Protein AF-A0A067NS67-F1 (afdb_monomer_lite)

Secondary structure (DSSP, 8-state):
------PPP-----HHHHHHHHHHHHGGGS-TTSSHHHHHHHHHHHHHHHHTT--HHHHHHHTTTGGG--HHHHHHHHHHTHHHHHHHHHHHHS---------------------------------------------------------PPPHHHHHHHHHHHHT-TTTTTS-TTGGGHHHHHHH-TT--HHHHHHHHHHSHHHHHHHHHHHHHHH---S-S--S-SSPPPP-PPP-----------------------------

Organism: Pleurotus ostreatus (strain PC15) (NCBI:txid1137138)

pLDDT: mean 73.75, std 20.48, range [39.06, 98.06]

Structure (mmCIF, N/CA/C/O backbone):
data_AF-A0A067NS67-F1
#
_entry.id   AF-A0A067NS67-F1
#
loop_
_atom_site.group_PDB
_atom_site.id
_atom_site.type_symbol
_atom_site.label_atom_id
_atom_site.label_alt_id
_atom_site.label_comp_id
_atom_site.label_asym_id
_atom_site.label_entity_id
_atom_site.label_seq_id
_atom_site.pdbx_PDB_ins_code
_atom_site.Cartn_x
_atom_site.Cartn_y
_atom_site.Cartn_z
_atom_site.occupancy
_atom_site.B_iso_or_equiv
_atom_site.auth_seq_id
_atom_site.auth_comp_id
_atom_site.auth_asym_id
_atom_site.auth_atom_id
_atom_site.pdbx_PDB_model_num
ATOM 1 N N . MET A 1 1 ? -39.349 -24.307 -41.523 1.00 47.44 1 MET A N 1
ATOM 2 C CA . MET A 1 1 ? -38.731 -24.087 -40.200 1.00 47.44 1 MET A CA 1
ATOM 3 C C . MET A 1 1 ? -37.756 -22.936 -40.365 1.00 47.44 1 MET A C 1
ATOM 5 O O . MET A 1 1 ? -36.728 -23.130 -40.995 1.00 47.44 1 MET A O 1
ATOM 9 N N . SER A 1 2 ? -38.133 -21.737 -39.922 1.00 45.03 2 SER A N 1
ATOM 10 C CA . SER A 1 2 ? -37.311 -20.527 -40.043 1.00 45.03 2 SER A CA 1
ATOM 11 C C . SER A 1 2 ? -36.877 -20.115 -38.644 1.00 45.03 2 SER A C 1
ATOM 13 O O . SER A 1 2 ? -37.726 -19.852 -37.795 1.00 45.03 2 SER A O 1
ATOM 15 N N . PHE A 1 3 ? -35.570 -20.111 -38.393 1.00 54.28 3 PHE A N 1
ATOM 16 C CA . PHE A 1 3 ? -34.997 -19.651 -37.134 1.00 54.28 3 PHE A CA 1
ATOM 17 C C . PHE A 1 3 ? -34.718 -18.152 -37.247 1.00 54.28 3 PHE A C 1
ATOM 19 O O . PHE A 1 3 ? -33.855 -17.730 -38.014 1.00 54.28 3 PHE A O 1
ATOM 26 N N . ASN A 1 4 ? -35.477 -17.350 -36.501 1.00 50.84 4 ASN A N 1
ATOM 27 C CA . ASN A 1 4 ? -35.221 -15.922 -36.357 1.00 50.84 4 ASN A CA 1
ATOM 28 C C . ASN A 1 4 ? -33.979 -15.734 -35.480 1.00 50.84 4 ASN A C 1
ATOM 30 O O . ASN A 1 4 ? -33.992 -16.052 -34.292 1.00 50.84 4 ASN A O 1
ATOM 34 N N . SER A 1 5 ? -32.908 -15.230 -36.090 1.00 54.28 5 SER A N 1
ATOM 35 C CA . SER A 1 5 ? -31.660 -14.888 -35.416 1.00 54.28 5 SER A CA 1
ATOM 36 C C . SER A 1 5 ? -31.860 -13.601 -34.612 1.00 54.28 5 SER A C 1
ATOM 38 O O . SER A 1 5 ? -31.992 -12.518 -35.179 1.00 54.28 5 SER A O 1
ATOM 40 N N . CYS A 1 6 ? -31.921 -13.724 -33.286 1.00 53.81 6 CYS A N 1
ATOM 41 C CA . CYS A 1 6 ? -31.930 -12.593 -32.363 1.00 53.81 6 CYS A CA 1
ATOM 42 C C . CYS A 1 6 ? -30.513 -12.002 -32.312 1.00 53.81 6 CYS A C 1
ATOM 44 O O . CYS A 1 6 ? -29.616 -12.579 -31.699 1.00 53.81 6 CYS A O 1
ATOM 46 N N . GLY A 1 7 ? -30.290 -10.899 -33.028 1.00 57.09 7 GLY A N 1
ATOM 47 C CA . GLY A 1 7 ? -29.031 -10.160 -32.987 1.00 57.09 7 GLY A CA 1
ATOM 48 C C . GLY A 1 7 ? -28.900 -9.412 -31.664 1.00 57.09 7 GLY A C 1
ATOM 49 O O . GLY A 1 7 ? -29.708 -8.537 -31.362 1.00 57.09 7 GLY A O 1
ATOM 50 N N . THR A 1 8 ? -27.888 -9.753 -30.869 1.00 60.00 8 THR A N 1
ATOM 51 C CA . THR A 1 8 ? -27.544 -9.011 -29.654 1.00 60.00 8 THR A CA 1
ATOM 52 C C . THR A 1 8 ? -26.971 -7.639 -30.026 1.00 60.00 8 THR A C 1
ATOM 54 O O . THR A 1 8 ? -26.022 -7.587 -30.814 1.00 60.00 8 THR A O 1
ATOM 57 N N . PRO A 1 9 ? -27.500 -6.529 -29.481 1.00 60.91 9 PRO A N 1
ATOM 58 C CA . PRO A 1 9 ? -26.951 -5.202 -29.723 1.00 60.91 9 PRO A CA 1
ATOM 59 C C . PRO A 1 9 ? -25.563 -5.081 -29.086 1.00 60.91 9 PRO A C 1
ATOM 61 O O . PRO A 1 9 ? -25.377 -5.355 -27.900 1.00 60.91 9 PRO A O 1
ATOM 64 N N . VAL A 1 10 ? -24.583 -4.670 -29.892 1.00 67.25 10 VAL A N 1
ATOM 65 C CA . VAL A 1 10 ? -23.231 -4.329 -29.440 1.00 67.25 10 VAL A CA 1
ATOM 66 C C . VAL A 1 10 ? -23.330 -3.050 -28.612 1.00 67.25 10 VAL A C 1
ATOM 68 O O . VAL A 1 10 ? -23.462 -1.953 -29.151 1.00 67.25 10 VAL A O 1
ATOM 71 N N . MET A 1 11 ? -23.314 -3.198 -27.289 1.00 72.81 11 MET A N 1
ATOM 72 C CA . MET A 1 11 ? -23.233 -2.079 -26.356 1.00 72.81 11 MET A CA 1
ATOM 73 C C . MET A 1 11 ? -21.820 -1.494 -26.445 1.00 72.81 11 MET A C 1
ATOM 75 O O . MET A 1 11 ? -20.850 -2.110 -26.008 1.00 72.81 11 MET A O 1
ATOM 79 N N . HIS A 1 12 ? -21.700 -0.326 -27.069 1.00 59.44 12 HIS A N 1
ATOM 80 C CA . HIS A 1 12 ? -20.454 0.425 -27.145 1.00 59.44 12 HIS A CA 1
ATOM 81 C C . HIS A 1 12 ? -20.169 1.039 -25.769 1.00 59.44 12 HIS A C 1
ATOM 83 O O . HIS A 1 12 ? -20.813 2.009 -25.375 1.00 59.44 12 HIS A O 1
ATOM 89 N N . ILE A 1 13 ? -19.248 0.434 -25.019 1.00 62.31 13 ILE A N 1
ATOM 90 C CA . ILE A 1 13 ? -18.799 0.959 -23.727 1.00 62.31 13 ILE A CA 1
ATOM 91 C C . ILE A 1 13 ? -17.829 2.119 -24.008 1.00 62.31 13 ILE A C 1
ATOM 93 O O . ILE A 1 13 ? -16.831 1.907 -24.703 1.00 62.31 13 ILE A O 1
ATOM 97 N N . PRO A 1 14 ? -18.100 3.342 -23.520 1.00 57.00 14 PRO A N 1
ATOM 98 C CA . PRO A 1 14 ? -17.227 4.485 -23.746 1.00 57.00 14 PRO A CA 1
ATOM 99 C C . PRO A 1 14 ? -15.874 4.283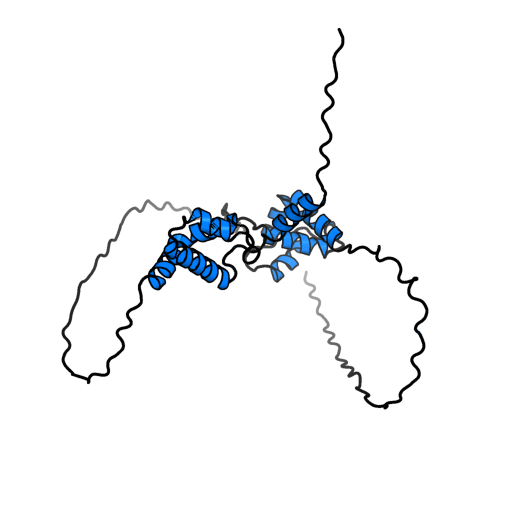 -23.048 1.00 57.00 14 PRO A C 1
ATOM 101 O O . PRO A 1 14 ? -15.793 4.024 -21.850 1.00 57.00 14 PRO A O 1
ATOM 104 N N . SER A 1 15 ? -14.793 4.445 -23.814 1.00 55.03 15 SER A N 1
ATOM 105 C CA . SER A 1 15 ? -13.405 4.161 -23.411 1.00 55.03 15 SER A CA 1
ATOM 106 C C . SER A 1 15 ? -12.910 4.921 -22.167 1.00 55.03 15 SER A C 1
ATOM 108 O O . SER A 1 15 ? -11.909 4.521 -21.576 1.00 55.03 15 SER A O 1
ATOM 110 N N . ALA A 1 16 ? -13.585 5.999 -21.760 1.00 51.75 16 ALA A N 1
ATOM 111 C CA . ALA A 1 16 ? -13.199 6.808 -20.604 1.00 51.75 16 ALA A CA 1
ATOM 112 C C . ALA A 1 16 ? -13.512 6.130 -19.252 1.00 51.75 16 ALA A C 1
ATOM 114 O O . ALA A 1 16 ? -12.774 6.326 -18.290 1.00 51.75 16 ALA A O 1
ATOM 115 N N . GLU A 1 17 ? -14.547 5.283 -19.167 1.00 53.22 17 GLU A N 1
ATOM 116 C CA . GLU A 1 17 ? -14.864 4.556 -17.921 1.00 53.22 17 GLU A CA 1
ATOM 117 C C . GLU A 1 17 ? -13.882 3.407 -17.651 1.00 53.22 17 GLU A C 1
ATOM 119 O O . GLU A 1 17 ? -13.582 3.095 -16.499 1.00 53.22 17 GLU A O 1
ATOM 124 N N . ILE A 1 18 ? -13.315 2.818 -18.708 1.00 57.00 18 ILE A N 1
ATOM 125 C CA . ILE A 1 18 ? -12.316 1.747 -18.587 1.00 57.00 18 ILE A CA 1
ATOM 126 C C . ILE A 1 18 ? -10.987 2.303 -18.043 1.00 57.00 18 ILE A C 1
ATOM 128 O O . ILE A 1 18 ? -10.311 1.628 -17.267 1.00 57.00 18 ILE A O 1
ATOM 132 N N . GLN A 1 19 ? -10.634 3.551 -18.379 1.00 54.75 19 GLN A N 1
ATOM 133 C CA . GLN A 1 19 ? -9.412 4.193 -17.881 1.00 54.75 19 GLN A CA 1
ATOM 134 C C . GLN A 1 19 ? -9.498 4.556 -16.393 1.00 54.75 19 GLN A C 1
ATOM 136 O O . GLN A 1 19 ? -8.569 4.246 -15.650 1.00 54.75 19 GLN A O 1
ATOM 141 N N . ALA A 1 20 ? -10.629 5.094 -15.921 1.00 56.78 20 ALA A N 1
ATOM 142 C CA . ALA A 1 20 ? -10.815 5.389 -14.496 1.00 56.78 20 ALA A CA 1
ATOM 143 C C . ALA A 1 20 ? -10.762 4.121 -13.618 1.00 56.78 20 ALA A C 1
ATOM 145 O O . ALA A 1 20 ? -10.247 4.149 -12.499 1.00 56.78 20 ALA A O 1
ATOM 146 N N . PHE A 1 21 ? -11.247 2.987 -14.136 1.00 52.56 21 PHE A N 1
ATOM 147 C CA . PHE A 1 21 ? -11.204 1.703 -13.434 1.00 52.56 21 PHE A CA 1
ATOM 148 C C . PHE A 1 21 ? -9.786 1.102 -13.371 1.00 52.56 21 PHE A C 1
ATOM 150 O O . PHE A 1 21 ? -9.398 0.510 -12.358 1.00 52.56 21 PHE A O 1
ATOM 157 N N . LEU A 1 22 ? -8.985 1.279 -14.428 1.00 52.97 22 LEU A N 1
ATOM 158 C CA . LEU A 1 22 ? -7.595 0.814 -14.468 1.00 52.97 22 LEU A CA 1
ATOM 159 C C . LEU A 1 22 ? -6.665 1.697 -13.622 1.00 52.97 22 LEU A C 1
ATOM 161 O O . LEU A 1 22 ? -5.878 1.161 -12.846 1.00 52.97 22 LEU A O 1
ATOM 165 N N . GLU A 1 23 ? -6.793 3.023 -13.665 1.00 52.09 23 GLU A N 1
ATOM 166 C CA . GLU A 1 23 ? -5.968 3.922 -12.839 1.00 52.09 23 GLU A CA 1
ATOM 167 C C . GLU A 1 23 ? -6.246 3.760 -11.335 1.00 52.09 23 GLU A C 1
ATOM 169 O O . GLU A 1 23 ? -5.314 3.744 -10.525 1.00 52.09 23 GLU A O 1
ATOM 174 N N . ALA A 1 24 ? -7.506 3.518 -10.954 1.00 53.12 24 ALA A N 1
ATOM 175 C CA . ALA A 1 24 ? -7.871 3.183 -9.577 1.00 53.12 24 ALA A CA 1
ATOM 176 C C . ALA A 1 24 ? -7.259 1.851 -9.095 1.00 53.12 24 ALA A C 1
ATOM 178 O O . ALA A 1 24 ? -7.073 1.653 -7.893 1.00 53.12 24 ALA A O 1
ATOM 179 N N . SER A 1 25 ? -6.909 0.949 -10.018 1.00 52.84 25 SER A N 1
ATOM 180 C CA . SER A 1 25 ? -6.327 -0.356 -9.692 1.00 52.84 25 SER A CA 1
ATOM 181 C C . SER A 1 25 ? -4.810 -0.295 -9.468 1.00 52.84 25 SER A C 1
ATOM 183 O O . SER A 1 25 ? -4.283 -1.072 -8.671 1.00 52.84 25 SER A O 1
ATOM 185 N N . PHE A 1 26 ? -4.101 0.646 -10.104 1.00 53.41 26 PHE A N 1
ATOM 186 C CA . PHE A 1 26 ? -2.641 0.764 -9.978 1.00 53.41 26 PHE A CA 1
ATOM 187 C C . PHE A 1 26 ? -2.181 1.728 -8.875 1.00 53.41 26 PHE A C 1
ATOM 189 O O . PHE A 1 26 ? -1.106 1.522 -8.310 1.00 53.41 26 PHE A O 1
ATOM 196 N N . ASN A 1 27 ? -3.004 2.705 -8.477 1.00 51.31 27 ASN A N 1
ATOM 197 C CA . ASN A 1 27 ? -2.679 3.598 -7.353 1.00 51.31 27 ASN A CA 1
ATOM 198 C C . ASN A 1 27 ? -3.006 3.021 -5.960 1.00 51.31 27 ASN A C 1
ATOM 200 O O . ASN A 1 27 ? -2.682 3.629 -4.944 1.00 51.31 27 ASN A O 1
ATOM 204 N N . ALA A 1 28 ? -3.542 1.798 -5.881 1.00 55.91 28 ALA A N 1
ATOM 205 C CA . ALA A 1 28 ? -3.777 1.079 -4.624 1.00 55.91 28 ALA A CA 1
ATOM 206 C C . ALA A 1 28 ? -2.488 0.546 -3.945 1.00 55.91 28 ALA A C 1
ATOM 208 O O . ALA A 1 28 ? -2.560 -0.241 -3.000 1.00 55.91 28 ALA A O 1
ATOM 209 N N . ALA A 1 29 ? -1.299 0.927 -4.425 1.00 64.75 29 ALA A N 1
ATOM 210 C CA . ALA A 1 29 ? -0.037 0.289 -4.050 1.00 64.75 29 ALA A CA 1
ATOM 211 C C . ALA A 1 29 ? 0.447 0.607 -2.624 1.00 64.75 29 ALA A C 1
ATOM 213 O O . ALA A 1 29 ? 1.222 -0.170 -2.059 1.00 64.75 29 ALA A O 1
ATOM 214 N N . VAL A 1 30 ? 0.003 1.717 -2.029 1.00 80.94 30 VAL A N 1
ATOM 215 C CA . VAL A 1 30 ? 0.370 2.069 -0.654 1.00 80.94 30 VAL A CA 1
ATOM 216 C C . VAL A 1 30 ? -0.749 1.604 0.281 1.00 80.94 30 VAL A C 1
ATOM 218 O O . VAL A 1 30 ? -1.877 2.081 0.151 1.00 80.94 30 VAL A O 1
ATOM 221 N N . PRO A 1 31 ? -0.494 0.651 1.195 1.00 88.19 31 PRO A N 1
ATOM 222 C CA . PRO A 1 31 ? -1.495 0.262 2.175 1.00 88.19 31 PRO A CA 1
ATOM 223 C C . PRO A 1 31 ? -1.779 1.440 3.113 1.00 88.19 31 PRO A C 1
ATOM 225 O O . PRO A 1 31 ? -0.863 2.165 3.508 1.00 88.19 31 PRO A O 1
ATOM 228 N N . VAL A 1 32 ? -3.050 1.607 3.477 1.00 93.38 32 VAL A N 1
ATOM 229 C CA . VAL A 1 32 ? -3.478 2.591 4.481 1.00 93.38 32 VAL A CA 1
ATOM 230 C C . VAL A 1 32 ? -2.659 2.388 5.761 1.00 93.38 32 VAL A C 1
ATOM 232 O O . VAL A 1 32 ? -2.456 1.252 6.198 1.00 93.38 32 VAL A O 1
ATOM 235 N N . GLY A 1 33 ? -2.168 3.484 6.346 1.00 90.19 33 GLY A N 1
ATOM 236 C CA . GLY A 1 33 ? -1.357 3.466 7.568 1.00 90.19 33 GLY A CA 1
ATOM 237 C C . GLY A 1 33 ? 0.149 3.551 7.336 1.00 90.19 33 GLY A C 1
ATOM 238 O O . GLY A 1 33 ? 0.914 3.569 8.301 1.00 90.19 33 GLY A O 1
ATOM 239 N N . CYS A 1 34 ? 0.597 3.629 6.080 1.00 88.69 34 CYS A N 1
ATOM 240 C CA . CYS A 1 34 ? 1.978 3.997 5.768 1.00 88.69 34 CYS A CA 1
ATOM 241 C C . CYS A 1 34 ? 2.272 5.469 6.068 1.00 88.69 34 CYS A C 1
ATOM 243 O O . CYS A 1 34 ? 3.431 5.813 6.304 1.00 88.69 34 CYS A O 1
ATOM 245 N N . THR A 1 35 ? 1.250 6.329 6.079 1.00 89.19 35 THR A N 1
ATOM 246 C CA . THR A 1 35 ? 1.401 7.716 6.510 1.00 89.19 35 THR A CA 1
ATOM 247 C C . THR A 1 35 ? 0.779 7.904 7.897 1.00 89.19 35 THR A C 1
ATOM 249 O O . THR A 1 35 ? -0.284 7.349 8.181 1.00 89.19 35 THR A O 1
ATOM 252 N N . PRO A 1 36 ? 1.398 8.697 8.792 1.00 87.81 36 PRO A N 1
ATOM 253 C CA . PRO A 1 36 ? 0.791 9.004 10.088 1.00 87.81 36 PRO A CA 1
ATOM 254 C C . PRO A 1 36 ? -0.545 9.754 9.938 1.00 87.81 36 PRO A C 1
ATOM 256 O O . PRO A 1 36 ? -1.411 9.633 10.801 1.00 87.81 36 PRO A O 1
ATOM 259 N N . ALA A 1 37 ? -0.734 10.461 8.818 1.00 94.56 37 ALA A N 1
ATOM 260 C CA . ALA A 1 37 ? -1.954 11.194 8.501 1.00 94.56 37 ALA A CA 1
ATOM 261 C C . ALA A 1 37 ? -3.174 10.280 8.291 1.00 94.56 37 ALA A C 1
ATOM 263 O O . ALA A 1 37 ? -4.283 10.677 8.643 1.00 94.56 37 ALA A O 1
ATOM 264 N N . ASP A 1 38 ? -2.991 9.056 7.779 1.00 96.44 38 ASP A N 1
ATOM 265 C CA . ASP A 1 38 ? -4.104 8.128 7.519 1.00 96.44 38 ASP A CA 1
ATOM 266 C C . ASP A 1 38 ? -4.890 7.816 8.794 1.00 96.44 38 ASP A C 1
ATOM 268 O O . ASP A 1 38 ? -6.124 7.818 8.808 1.00 96.44 38 ASP A O 1
ATOM 272 N N . LYS A 1 39 ? -4.166 7.607 9.899 1.00 96.69 39 LYS A N 1
ATOM 273 C CA . LYS A 1 39 ? -4.774 7.334 11.200 1.00 96.69 39 LYS A CA 1
ATOM 274 C C . LYS A 1 39 ? -5.587 8.527 11.694 1.00 96.69 39 LYS A C 1
ATOM 276 O O . LYS A 1 39 ? -6.707 8.349 12.170 1.00 96.69 39 LYS A O 1
ATOM 281 N N . ASP A 1 40 ? -5.048 9.735 11.559 1.00 97.19 40 ASP A N 1
ATOM 282 C CA . ASP A 1 40 ? -5.725 10.956 11.997 1.00 97.19 40 ASP A CA 1
ATOM 283 C C . ASP A 1 40 ? -6.983 11.239 11.171 1.00 97.19 40 ASP A C 1
ATOM 285 O O . ASP A 1 40 ? -8.011 11.614 11.736 1.00 97.19 40 ASP A O 1
ATOM 289 N N . ILE A 1 41 ? -6.938 11.007 9.855 1.00 97.56 41 ILE A N 1
ATOM 290 C CA . ILE A 1 41 ? -8.097 11.114 8.956 1.00 97.56 41 ILE A CA 1
ATOM 291 C C . ILE A 1 41 ? -9.209 10.167 9.413 1.00 97.56 41 ILE A C 1
ATOM 293 O O . ILE A 1 41 ? -10.355 10.593 9.568 1.00 97.56 41 ILE A O 1
ATOM 297 N N . LEU A 1 42 ? -8.868 8.907 9.684 1.00 97.44 42 LEU A N 1
ATOM 298 C CA . LEU A 1 42 ? -9.832 7.892 10.098 1.00 97.44 42 LEU A CA 1
ATOM 299 C C . LEU A 1 42 ? -10.450 8.206 11.472 1.00 97.44 42 LEU A C 1
ATOM 301 O O . LEU A 1 42 ? -11.670 8.154 11.628 1.00 97.44 42 LEU A O 1
ATOM 305 N N . VAL A 1 43 ? -9.630 8.606 12.452 1.00 97.75 43 VAL A N 1
ATOM 306 C CA . VAL A 1 43 ? -10.098 9.027 13.787 1.00 97.75 43 VAL A CA 1
ATOM 307 C C . VAL A 1 43 ? -10.999 10.260 13.692 1.00 97.75 43 VAL A C 1
ATOM 309 O O . VAL A 1 43 ? -12.045 10.301 14.339 1.00 97.75 43 VAL A O 1
ATOM 312 N N . ASN A 1 44 ? -10.627 11.255 12.879 1.00 97.75 44 ASN A N 1
ATOM 313 C CA . ASN A 1 44 ? -11.432 12.458 12.660 1.00 97.75 44 ASN A CA 1
ATOM 314 C C . ASN A 1 44 ? -12.785 12.123 12.024 1.00 97.75 44 ASN A C 1
ATOM 316 O O . ASN A 1 44 ? -13.814 12.588 12.511 1.00 97.75 44 ASN A O 1
ATOM 320 N N . ALA A 1 45 ? -12.794 11.297 10.975 1.00 97.81 45 ALA A N 1
ATOM 321 C CA . ALA A 1 45 ? -14.011 10.908 10.272 1.00 97.81 45 ALA A CA 1
ATOM 322 C C . ALA A 1 45 ? -14.985 10.162 11.195 1.00 97.81 45 ALA A C 1
ATOM 324 O O . ALA A 1 45 ? -16.161 10.521 11.269 1.00 97.81 45 ALA A O 1
ATOM 325 N N . ILE A 1 46 ? -14.486 9.187 11.966 1.00 97.50 46 ILE A N 1
ATOM 326 C CA . ILE A 1 46 ? -15.302 8.440 12.934 1.00 97.50 46 ILE A CA 1
ATOM 327 C C . ILE A 1 46 ? -15.817 9.362 14.043 1.00 97.50 46 ILE A C 1
ATOM 329 O O . ILE A 1 46 ? -16.986 9.285 14.419 1.00 97.50 46 ILE A O 1
ATOM 333 N N . TYR A 1 47 ? -14.980 10.273 14.547 1.00 97.50 47 TYR A N 1
ATOM 334 C CA . TYR A 1 47 ? -15.385 11.245 15.560 1.00 97.50 47 TYR A CA 1
ATOM 335 C C . TYR A 1 47 ? -16.523 12.156 15.072 1.00 97.50 47 TYR A C 1
ATOM 337 O O . TYR A 1 47 ? -17.552 12.266 15.743 1.00 97.50 47 TYR A O 1
ATOM 345 N N . SER A 1 48 ? -16.379 12.770 13.892 1.00 96.75 48 SER A N 1
ATOM 346 C CA . SER A 1 48 ? -17.407 13.633 13.296 1.00 96.75 48 SER A CA 1
ATOM 347 C C . SER A 1 48 ? -18.708 12.879 13.040 1.00 96.75 48 SER A C 1
ATOM 349 O O . SER A 1 48 ? -19.795 13.393 13.289 1.00 96.75 48 SER A O 1
ATOM 351 N N . ALA A 1 49 ? -18.623 11.638 12.584 1.00 95.88 49 ALA A N 1
ATOM 352 C CA . ALA A 1 49 ? -19.791 10.815 12.330 1.00 95.88 49 ALA A CA 1
ATOM 353 C C . ALA A 1 49 ? -20.533 10.396 13.602 1.00 95.88 49 ALA A C 1
ATOM 355 O O . ALA A 1 49 ? -21.764 10.384 13.610 1.00 95.88 49 ALA A O 1
ATOM 356 N N . LYS A 1 50 ? -19.811 10.150 14.703 1.00 95.12 50 LYS A N 1
ATOM 357 C CA . LYS A 1 50 ? -20.416 9.870 16.011 1.00 95.12 50 LYS A CA 1
ATOM 358 C C . LYS A 1 50 ? -21.248 11.046 16.525 1.00 95.12 50 LYS A C 1
ATOM 360 O O . LYS A 1 50 ? -22.271 10.829 17.162 1.00 95.12 50 LYS A O 1
ATOM 365 N N . GLN A 1 51 ? -20.850 12.282 16.211 1.00 95.56 51 GLN A N 1
ATOM 366 C CA . GLN A 1 51 ? -21.657 13.472 16.515 1.00 95.56 51 GLN A CA 1
ATOM 367 C C . GLN A 1 51 ? -22.940 13.551 15.675 1.00 95.56 51 GLN A C 1
ATOM 369 O O . GLN A 1 51 ? -23.925 14.137 16.115 1.00 95.56 51 GLN A O 1
ATOM 374 N N . ASN A 1 52 ? -22.936 12.942 14.488 1.00 96.19 52 ASN A N 1
ATOM 375 C CA . ASN A 1 52 ? -24.055 12.935 13.547 1.00 96.19 52 ASN A CA 1
ATOM 376 C C . ASN A 1 52 ? -24.880 11.633 13.581 1.00 96.19 52 ASN A C 1
ATOM 378 O O . ASN A 1 52 ? -25.814 11.495 12.799 1.00 96.19 52 ASN A O 1
ATOM 382 N N . ASN A 1 53 ? -24.564 10.694 14.483 1.00 95.81 53 ASN A N 1
ATOM 383 C CA . ASN A 1 53 ? -25.179 9.361 14.567 1.00 95.81 53 ASN A CA 1
ATOM 384 C C . ASN A 1 53 ? -25.159 8.576 13.236 1.00 95.81 53 ASN A C 1
ATOM 386 O O . ASN A 1 53 ? -26.117 7.871 12.922 1.00 95.81 53 ASN A O 1
ATOM 390 N N . LEU A 1 54 ? -24.089 8.709 12.447 1.00 96.75 54 LEU A N 1
ATOM 391 C CA . LEU A 1 54 ? -23.901 7.928 11.219 1.00 96.75 54 LEU A CA 1
ATOM 392 C C . LEU A 1 54 ? -23.326 6.540 11.531 1.00 96.75 54 LEU A C 1
ATOM 394 O O . LEU A 1 54 ? -22.579 6.377 12.498 1.00 96.75 54 LEU A O 1
ATOM 398 N N . ASP A 1 55 ? -23.655 5.555 10.693 1.00 97.12 55 ASP A N 1
ATOM 399 C CA . ASP A 1 55 ? -23.142 4.193 10.836 1.00 97.12 55 ASP A CA 1
ATOM 400 C C . ASP A 1 55 ? -21.671 4.082 10.407 1.00 97.12 55 ASP A C 1
ATOM 402 O O . ASP A 1 55 ? -21.218 4.762 9.486 1.00 97.12 55 ASP A O 1
ATOM 406 N N . TYR A 1 56 ? -20.921 3.178 11.044 1.00 95.06 56 TYR A N 1
ATOM 407 C CA . TYR A 1 56 ? -19.495 2.970 10.769 1.00 95.06 56 TYR A CA 1
ATOM 408 C C . TYR A 1 56 ? -19.222 2.609 9.309 1.00 95.06 56 TYR A C 1
ATOM 410 O O . TYR A 1 56 ? -18.227 3.051 8.727 1.00 95.06 56 TYR A O 1
ATOM 418 N N . LEU A 1 57 ? -20.115 1.828 8.703 1.00 95.25 57 LEU A N 1
ATOM 419 C CA . LEU A 1 57 ? -19.964 1.385 7.326 1.00 95.25 57 LEU A CA 1
ATOM 420 C C . LEU A 1 57 ? -20.044 2.556 6.336 1.00 95.25 57 LEU A C 1
ATOM 422 O O . LEU A 1 57 ? -19.231 2.631 5.411 1.00 95.25 57 LEU A O 1
ATOM 426 N N . ASP A 1 58 ? -20.970 3.489 6.561 1.00 97.31 58 ASP A N 1
ATOM 427 C CA . ASP A 1 58 ? -21.150 4.678 5.723 1.00 97.31 58 ASP A CA 1
ATOM 428 C C . ASP A 1 58 ? -19.939 5.610 5.803 1.00 97.31 58 ASP A C 1
ATOM 430 O O . ASP A 1 58 ? -19.478 6.119 4.781 1.00 97.31 58 ASP A O 1
ATOM 434 N N . ILE A 1 59 ? -19.349 5.758 6.994 1.00 97.06 59 ILE A N 1
ATOM 435 C CA . ILE A 1 59 ? -18.129 6.552 7.203 1.00 97.06 59 ILE A CA 1
ATOM 436 C C . ILE A 1 59 ? -16.974 5.974 6.389 1.00 97.06 59 ILE A C 1
ATOM 438 O O . ILE A 1 59 ? -16.313 6.701 5.647 1.00 97.06 59 ILE A O 1
ATOM 442 N N . LEU A 1 60 ? -16.743 4.662 6.494 1.00 97.00 60 LEU A N 1
ATOM 443 C CA . LEU A 1 60 ? -15.648 3.990 5.792 1.00 97.00 60 LEU A CA 1
ATOM 444 C C . LEU A 1 60 ? -15.845 4.015 4.268 1.00 97.00 60 LEU A C 1
ATOM 446 O O . LEU A 1 60 ? -14.869 4.116 3.527 1.00 97.00 60 LEU A O 1
ATOM 450 N N . ASN A 1 61 ? -17.093 3.970 3.791 1.00 96.38 61 ASN A N 1
ATOM 451 C CA . ASN A 1 61 ? -17.410 4.165 2.375 1.00 96.38 61 ASN A CA 1
ATOM 452 C C . ASN A 1 61 ? -17.188 5.621 1.929 1.00 96.38 61 ASN A C 1
ATOM 454 O O . ASN A 1 61 ? -16.691 5.842 0.827 1.00 96.38 61 ASN A O 1
ATOM 458 N N . SER A 1 62 ? -17.493 6.606 2.782 1.00 97.12 62 SER A N 1
ATOM 459 C CA . SER A 1 62 ? -17.281 8.034 2.488 1.00 97.12 62 SER A CA 1
ATOM 460 C C . SER A 1 62 ? -15.803 8.425 2.382 1.00 97.12 62 SER A C 1
ATOM 462 O O . SER A 1 62 ? -15.476 9.408 1.726 1.00 97.12 62 SER A O 1
ATOM 464 N N . LEU A 1 63 ? -14.899 7.631 2.970 1.00 96.69 63 LEU A N 1
ATOM 465 C CA . LEU A 1 63 ? -13.449 7.824 2.877 1.00 96.69 63 LEU A CA 1
ATOM 466 C C . LEU A 1 63 ? -12.851 7.336 1.548 1.00 96.69 63 LEU A C 1
ATOM 468 O O . LEU A 1 63 ? -11.637 7.412 1.352 1.00 96.69 63 LEU A O 1
ATOM 472 N N . HIS A 1 64 ? -13.671 6.834 0.625 1.00 95.25 64 HIS A N 1
ATOM 473 C CA . HIS A 1 64 ? -13.207 6.431 -0.694 1.00 95.25 64 HIS A CA 1
ATOM 474 C C . HIS A 1 64 ? -12.553 7.597 -1.452 1.00 95.25 64 HIS A C 1
ATOM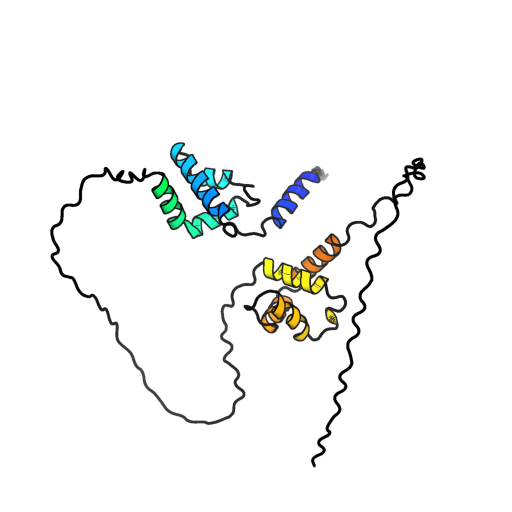 476 O O . HIS A 1 64 ? -13.134 8.670 -1.582 1.00 95.25 64 HIS A O 1
ATOM 482 N N . GLY A 1 65 ? -11.341 7.376 -1.966 1.00 93.25 65 GLY A N 1
ATOM 483 C CA . GLY A 1 65 ? -10.571 8.381 -2.702 1.00 93.25 65 GLY A CA 1
ATOM 484 C C . GLY A 1 65 ? -9.776 9.331 -1.801 1.00 93.25 65 GLY A C 1
ATOM 485 O O . GLY A 1 65 ? -8.880 10.025 -2.283 1.00 93.25 65 GLY A O 1
ATOM 486 N N . THR A 1 66 ? -10.026 9.329 -0.488 1.00 95.06 66 THR A N 1
ATOM 487 C CA . THR A 1 66 ? -9.240 10.109 0.470 1.00 95.06 66 THR A CA 1
ATOM 488 C C . THR A 1 66 ? -7.812 9.573 0.528 1.00 95.06 66 THR A C 1
ATOM 490 O O . THR A 1 66 ? -7.600 8.378 0.731 1.00 95.06 66 THR A O 1
ATOM 493 N N . ASN A 1 67 ? -6.832 10.459 0.331 1.00 92.38 67 ASN A N 1
ATOM 494 C CA . ASN A 1 67 ? -5.401 10.134 0.263 1.00 92.38 67 ASN A CA 1
ATOM 495 C C . ASN A 1 67 ? -5.043 9.042 -0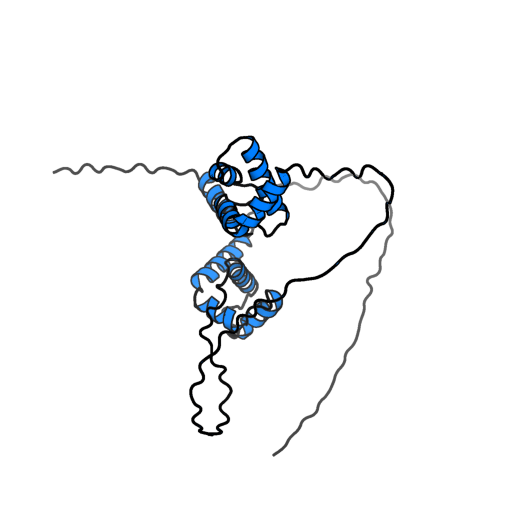.773 1.00 92.38 67 ASN A C 1
ATOM 497 O O . ASN A 1 67 ? -4.079 8.304 -0.605 1.00 92.38 67 ASN A O 1
ATOM 501 N N . GLY A 1 68 ? -5.842 8.910 -1.840 1.00 91.19 68 GLY A N 1
ATOM 502 C CA . GLY A 1 68 ? -5.629 7.890 -2.873 1.00 91.19 68 GLY A CA 1
ATOM 503 C C . GLY A 1 68 ? -5.986 6.463 -2.443 1.00 91.19 68 GLY A C 1
ATOM 504 O O . GLY A 1 68 ? -5.690 5.518 -3.170 1.00 91.19 68 GLY A O 1
ATOM 505 N N . HIS A 1 69 ? -6.637 6.285 -1.291 1.00 93.62 69 HIS A N 1
ATOM 506 C CA . HIS A 1 69 ? -7.024 4.972 -0.788 1.00 93.62 69 HIS A CA 1
ATOM 507 C C . HIS A 1 69 ? -8.463 4.608 -1.156 1.00 93.62 69 HIS A C 1
ATOM 509 O O . HIS A 1 69 ? -9.384 5.433 -1.132 1.00 93.62 69 HIS A O 1
ATOM 515 N N . VAL A 1 70 ? -8.685 3.331 -1.465 1.00 94.38 70 VAL A N 1
ATOM 516 C CA . VAL A 1 70 ? -10.032 2.809 -1.729 1.00 94.38 70 VAL A CA 1
ATOM 517 C C . VAL A 1 70 ? -10.742 2.434 -0.424 1.00 94.38 70 VAL A C 1
ATOM 519 O O . VAL A 1 70 ? -10.100 2.106 0.572 1.00 94.38 70 VAL A O 1
ATOM 522 N N . ALA A 1 71 ? -12.082 2.422 -0.415 1.00 95.44 71 ALA A N 1
ATOM 523 C CA . ALA A 1 71 ? -12.862 2.134 0.796 1.00 95.44 71 ALA A CA 1
ATOM 524 C C . ALA A 1 71 ? -12.526 0.767 1.418 1.00 95.44 71 ALA A C 1
ATOM 526 O O . ALA A 1 71 ? -12.538 0.622 2.636 1.00 95.44 71 ALA A O 1
ATOM 527 N N . ALA A 1 72 ? -12.198 -0.234 0.594 1.00 94.44 72 ALA A N 1
ATOM 528 C CA . ALA A 1 72 ? -11.773 -1.547 1.074 1.00 94.44 72 ALA A CA 1
ATOM 529 C C . ALA A 1 72 ? -10.507 -1.465 1.946 1.00 94.44 72 ALA A C 1
ATOM 531 O O . ALA A 1 72 ? -10.472 -2.057 3.018 1.00 94.44 72 ALA A O 1
ATOM 532 N N . GLN A 1 73 ? -9.518 -0.653 1.556 1.00 95.19 73 GLN A N 1
ATOM 533 C CA . GLN A 1 73 ? -8.285 -0.494 2.330 1.00 95.19 73 GLN A CA 1
ATOM 534 C C . GLN A 1 73 ? -8.539 0.201 3.671 1.00 95.19 73 GLN A C 1
ATOM 536 O O . GLN A 1 73 ? -7.958 -0.187 4.682 1.00 95.19 73 GLN A O 1
ATOM 541 N N . TRP A 1 74 ? -9.433 1.196 3.702 1.00 96.81 74 TRP A N 1
ATOM 542 C CA . TRP A 1 74 ? -9.851 1.835 4.953 1.00 96.81 74 TRP A CA 1
ATOM 543 C C . TRP A 1 74 ? -10.536 0.844 5.898 1.00 96.81 74 TRP A C 1
ATOM 545 O O . TRP A 1 74 ? -10.267 0.862 7.098 1.00 96.81 74 TRP A O 1
ATOM 555 N N . LYS A 1 75 ? -11.381 -0.048 5.362 1.00 97.56 75 LYS A N 1
ATOM 556 C CA . LYS A 1 75 ? -12.038 -1.114 6.134 1.00 97.56 75 LYS A CA 1
ATOM 557 C C . LYS A 1 75 ? -11.020 -2.095 6.704 1.00 97.56 75 LYS A C 1
ATOM 559 O O . LYS A 1 75 ? -11.044 -2.348 7.905 1.00 97.56 75 LYS A O 1
ATOM 564 N N . ASP A 1 76 ? -10.105 -2.588 5.877 1.00 96.00 76 ASP A N 1
ATOM 565 C CA . ASP A 1 76 ? -9.065 -3.524 6.310 1.00 96.00 76 ASP A CA 1
ATOM 566 C C . ASP A 1 76 ? -8.171 -2.904 7.394 1.00 96.00 76 ASP A C 1
ATOM 568 O O . ASP A 1 76 ? -7.882 -3.536 8.413 1.00 96.00 76 ASP A O 1
ATOM 572 N N . TYR A 1 77 ? -7.783 -1.636 7.220 1.00 96.81 77 TYR A N 1
ATOM 573 C CA . TYR A 1 77 ? -6.979 -0.916 8.203 1.00 96.81 77 TYR A CA 1
ATOM 574 C C . TYR A 1 77 ? -7.724 -0.682 9.520 1.00 96.81 77 TYR A C 1
ATOM 576 O O . TYR A 1 77 ? -7.141 -0.893 10.588 1.00 96.81 77 TYR A O 1
ATOM 584 N N . TYR A 1 78 ? -9.004 -0.297 9.458 1.00 97.31 78 TYR A N 1
ATOM 585 C CA . TYR A 1 78 ? -9.853 -0.142 10.640 1.00 97.31 78 TYR A CA 1
ATOM 586 C C . TYR A 1 78 ? -9.981 -1.458 11.409 1.00 97.31 78 TYR A C 1
ATOM 588 O O . TYR A 1 78 ? -9.760 -1.475 12.615 1.00 97.31 78 TYR A O 1
ATOM 596 N N . LEU A 1 79 ? -10.261 -2.570 10.722 1.00 97.44 79 LEU A N 1
ATOM 597 C CA . LEU A 1 79 ? -10.377 -3.888 11.353 1.00 97.44 79 LEU A CA 1
ATOM 598 C C . LEU A 1 79 ? -9.078 -4.305 12.055 1.00 97.44 79 LEU A C 1
ATOM 600 O O . LEU A 1 79 ? -9.123 -4.836 13.163 1.00 97.44 79 LEU A O 1
ATOM 604 N N . ALA A 1 80 ? -7.923 -4.024 11.448 1.00 97.19 80 ALA A N 1
ATOM 605 C CA . ALA A 1 80 ? -6.624 -4.316 12.047 1.00 97.19 80 ALA A CA 1
ATOM 606 C C . ALA A 1 80 ? -6.302 -3.446 13.282 1.00 97.19 80 ALA A C 1
ATOM 608 O O . ALA A 1 80 ? -5.549 -3.887 14.150 1.00 97.19 80 ALA A O 1
ATOM 609 N N . HIS A 1 81 ? -6.870 -2.238 13.384 1.00 97.44 81 HIS A N 1
ATOM 610 C CA . HIS A 1 81 ? -6.546 -1.251 14.428 1.00 97.44 81 HIS A CA 1
ATOM 611 C C . HIS A 1 81 ? -7.766 -0.797 15.242 1.00 97.44 81 HIS A C 1
ATOM 613 O O . HIS A 1 81 ? -7.738 0.272 15.856 1.00 97.44 81 HIS A O 1
ATOM 619 N N . VAL A 1 82 ? -8.829 -1.605 15.286 1.00 97.25 82 VAL A N 1
ATOM 620 C CA . VAL A 1 82 ? -10.131 -1.218 15.856 1.00 97.25 82 VAL A CA 1
ATOM 621 C C . VAL A 1 82 ? -10.006 -0.695 17.289 1.00 97.25 82 VAL A C 1
ATOM 623 O O . VAL A 1 82 ? -10.491 0.387 17.604 1.00 97.25 82 VAL A O 1
ATOM 626 N N . HIS A 1 83 ? -9.251 -1.396 18.138 1.00 98.06 83 HIS A N 1
ATOM 627 C CA . HIS A 1 83 ? -9.063 -1.021 19.539 1.00 98.06 83 HIS A CA 1
ATOM 628 C C . HIS A 1 83 ? -8.288 0.288 19.715 1.00 98.06 83 HIS A C 1
ATOM 630 O O . HIS A 1 83 ? -8.597 1.075 20.609 1.00 98.06 83 HIS A O 1
ATOM 636 N N . GLU A 1 84 ? -7.273 0.528 18.883 1.00 97.31 84 GLU A N 1
ATOM 637 C CA . GLU A 1 84 ? -6.485 1.758 18.951 1.00 97.31 84 GLU A CA 1
ATOM 638 C C . GLU A 1 84 ? -7.320 2.955 18.495 1.00 97.31 84 GLU A C 1
ATOM 640 O O . GLU A 1 84 ? -7.347 3.985 19.173 1.00 97.31 84 GLU A O 1
ATOM 645 N N . ILE A 1 85 ? -8.022 2.802 17.372 1.00 97.56 85 ILE A N 1
ATOM 646 C CA . ILE A 1 85 ? -8.860 3.846 16.786 1.00 97.56 85 ILE A CA 1
ATOM 647 C C . ILE A 1 85 ? -10.012 4.189 17.733 1.00 97.56 85 ILE A C 1
ATOM 649 O O . ILE A 1 85 ? -10.201 5.362 18.051 1.00 97.56 85 ILE A O 1
ATOM 653 N N . ASP A 1 86 ? -10.728 3.194 18.261 1.00 96.88 86 ASP A N 1
ATOM 654 C CA . ASP A 1 86 ? -11.839 3.423 19.191 1.00 96.88 86 ASP A CA 1
ATOM 655 C C . ASP A 1 86 ? -11.375 4.067 20.503 1.00 96.88 86 ASP A C 1
ATOM 657 O O . ASP A 1 86 ? -12.081 4.922 21.052 1.00 96.88 86 ASP A O 1
ATOM 661 N N . ARG A 1 87 ? -10.175 3.724 20.995 1.00 97.19 87 ARG A N 1
ATOM 662 C CA . ARG A 1 87 ? -9.559 4.407 22.142 1.00 97.19 87 ARG A CA 1
ATOM 663 C C . ARG A 1 87 ? -9.326 5.887 21.834 1.00 97.19 87 ARG A C 1
ATOM 665 O O . ARG A 1 87 ? -9.767 6.728 22.610 1.00 97.19 87 ARG A O 1
ATOM 672 N N . LEU A 1 88 ? -8.695 6.209 20.703 1.00 96.38 88 LEU A N 1
ATOM 673 C CA . LEU A 1 88 ? -8.415 7.596 20.297 1.00 96.38 88 LEU A CA 1
ATOM 674 C C . LEU A 1 88 ? -9.699 8.407 20.078 1.00 96.38 88 LEU A C 1
ATOM 676 O O . LEU A 1 88 ? -9.784 9.574 20.459 1.00 96.38 88 LEU A O 1
ATOM 680 N N . VAL A 1 89 ? -10.723 7.788 19.489 1.00 96.62 89 VAL A N 1
ATOM 681 C CA . VAL A 1 89 ? -12.046 8.404 19.326 1.00 96.62 89 VAL A CA 1
ATOM 682 C C . VAL A 1 89 ? -12.685 8.663 20.693 1.00 96.62 89 VAL A C 1
ATOM 684 O O . VAL A 1 89 ? -13.228 9.742 20.921 1.00 96.62 89 VAL A O 1
ATOM 687 N N . SER A 1 90 ? -12.594 7.710 21.623 1.00 95.62 90 SER A N 1
ATOM 688 C CA . SER A 1 90 ? -13.132 7.857 22.981 1.00 95.62 90 SER A CA 1
ATOM 689 C C . SER A 1 90 ? -12.426 8.963 23.763 1.00 95.62 90 SER A C 1
ATOM 691 O O . SER A 1 90 ? -13.107 9.786 24.368 1.00 95.62 90 SER A O 1
ATOM 693 N N . GLU A 1 91 ? -11.095 9.043 23.680 1.00 95.06 91 GLU A N 1
ATOM 694 C CA . GLU A 1 91 ? -10.287 10.106 24.296 1.00 95.06 91 GLU A CA 1
ATOM 695 C C . GLU A 1 91 ? -10.697 11.506 23.821 1.00 95.06 91 GLU A C 1
ATOM 697 O O . GLU A 1 91 ? -10.639 12.457 24.596 1.00 95.06 91 GLU A O 1
ATOM 702 N N . ARG A 1 92 ? -11.151 11.641 22.568 1.00 94.19 92 ARG A N 1
ATOM 703 C CA . ARG A 1 92 ? -11.651 12.913 22.021 1.00 94.19 92 ARG A CA 1
ATOM 704 C C . ARG A 1 92 ? -13.075 13.247 22.447 1.00 94.19 92 ARG A C 1
ATOM 706 O O . ARG A 1 92 ? -13.411 14.422 22.557 1.00 94.19 92 ARG A O 1
ATOM 713 N N . ILE A 1 93 ? -13.918 12.236 22.646 1.00 92.56 93 ILE A N 1
ATOM 714 C CA . ILE A 1 93 ? -15.309 12.427 23.083 1.00 92.56 93 ILE A CA 1
ATOM 715 C C . ILE A 1 93 ? -15.358 12.761 24.562 1.00 92.56 93 ILE A C 1
ATOM 717 O O . ILE A 1 93 ? -16.156 13.602 24.967 1.00 92.56 93 ILE A O 1
ATOM 721 N N . THR A 1 94 ? -14.529 12.107 25.375 1.0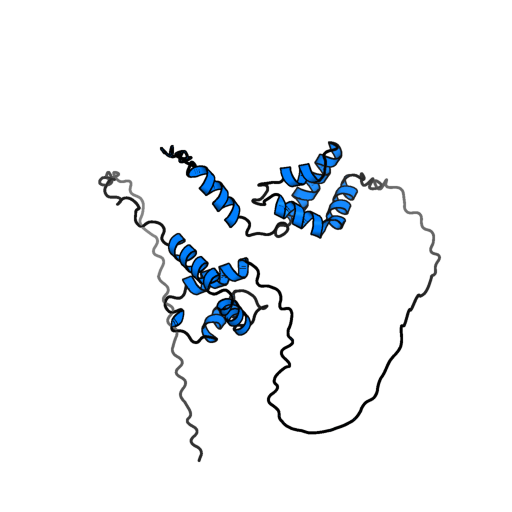0 87.69 94 THR A N 1
ATOM 722 C CA . THR A 1 94 ? -14.378 12.502 26.766 1.00 87.69 94 THR A CA 1
ATOM 723 C C . THR A 1 94 ? -13.684 13.853 26.759 1.00 87.69 94 THR A C 1
ATOM 725 O O . THR A 1 94 ? -12.504 13.899 26.407 1.00 87.69 94 THR A O 1
ATOM 728 N N . PRO A 1 95 ? -14.349 14.964 27.128 1.00 74.62 95 PRO A N 1
ATOM 729 C CA . PRO A 1 95 ? -13.605 16.175 27.387 1.00 74.62 95 PRO A CA 1
ATOM 730 C C . PRO A 1 95 ? -12.621 15.785 28.478 1.00 74.62 95 PRO A C 1
ATOM 732 O O . PRO A 1 95 ? -13.024 15.414 29.585 1.00 74.62 95 PRO A O 1
ATOM 735 N N . VAL A 1 96 ? -11.329 15.783 28.148 1.00 67.81 96 VAL A N 1
ATOM 736 C CA . VAL A 1 96 ? -10.295 15.735 29.164 1.00 67.81 96 VAL A CA 1
ATOM 737 C C . VAL A 1 96 ? -10.517 17.021 29.937 1.00 67.81 96 VAL A C 1
ATOM 739 O O . VAL A 1 96 ? -10.015 18.087 29.578 1.00 67.81 96 VAL A O 1
ATOM 742 N N . THR A 1 97 ? -11.327 16.922 30.989 1.00 68.44 97 THR A N 1
ATOM 743 C CA . THR A 1 97 ? -11.392 17.878 32.074 1.00 68.44 97 THR A CA 1
ATOM 744 C C . THR A 1 97 ? -10.032 17.758 32.724 1.00 68.44 97 THR A C 1
ATOM 746 O O . THR A 1 97 ? -9.866 17.111 33.755 1.00 68.44 97 THR A O 1
ATOM 749 N N . THR A 1 98 ? -9.012 18.296 32.052 1.00 58.47 98 THR A N 1
ATOM 750 C CA . THR A 1 98 ? -7.749 18.602 32.681 1.00 58.47 98 THR A CA 1
ATOM 751 C C . THR A 1 98 ? -8.177 19.393 33.905 1.00 58.47 98 THR A C 1
ATOM 753 O O . THR A 1 98 ? -8.866 20.409 33.758 1.00 58.47 98 THR A O 1
ATOM 756 N N . PRO A 1 99 ? -7.919 18.897 35.126 1.00 64.12 99 PRO A N 1
ATOM 757 C CA . PRO A 1 99 ? -8.146 19.707 36.296 1.00 64.12 99 PRO A CA 1
ATOM 758 C C . PRO A 1 99 ? -7.214 20.891 36.098 1.00 64.12 99 PRO A C 1
ATOM 760 O O . PRO A 1 99 ? -5.998 20.768 36.259 1.00 64.12 99 PRO A O 1
ATOM 763 N N . VAL A 1 100 ? -7.781 22.010 35.639 1.00 59.84 100 VAL A N 1
ATOM 764 C CA . VAL A 1 100 ? -7.117 23.302 35.590 1.00 59.84 100 VAL A CA 1
ATOM 765 C C . VAL A 1 100 ? -6.491 23.418 36.960 1.00 59.84 100 VAL A C 1
ATOM 767 O O . VAL A 1 100 ? -7.207 23.429 37.964 1.00 59.84 100 VAL A O 1
ATOM 770 N N . ARG A 1 101 ? -5.155 23.366 37.007 1.00 59.53 101 ARG A N 1
ATOM 771 C CA . ARG A 1 101 ? -4.383 23.551 38.229 1.00 59.53 101 ARG A CA 1
ATOM 772 C C . ARG A 1 101 ? -4.706 24.951 38.723 1.00 59.53 101 ARG A C 1
ATOM 774 O O . ARG A 1 101 ? -4.005 25.911 38.425 1.00 59.53 101 ARG A O 1
ATOM 781 N N . GLY A 1 102 ? -5.793 25.061 39.476 1.00 54.34 102 GLY A N 1
ATOM 782 C CA . GLY A 1 102 ? -6.039 26.162 40.369 1.00 54.34 102 GLY A CA 1
ATOM 783 C C . GLY A 1 102 ? -4.876 26.149 41.337 1.00 54.34 102 GLY A C 1
ATOM 784 O O . GLY A 1 102 ? -4.752 25.246 42.162 1.00 54.34 102 GLY A O 1
ATOM 785 N N . ALA A 1 103 ? -3.985 27.117 41.172 1.00 60.88 103 ALA A N 1
ATOM 786 C CA . ALA A 1 103 ? -2.886 27.382 42.071 1.00 60.88 103 ALA A CA 1
ATOM 787 C C . ALA A 1 103 ? -3.421 27.525 43.504 1.00 60.88 103 ALA A C 1
ATOM 789 O O . ALA A 1 103 ? -3.874 28.591 43.914 1.00 60.88 103 ALA A O 1
ATOM 790 N N . LYS A 1 104 ? -3.378 26.447 44.288 1.00 58.09 104 LYS A N 1
ATOM 791 C CA . LYS A 1 104 ? -3.533 26.501 45.740 1.00 58.09 104 LYS A CA 1
ATOM 792 C C . LYS A 1 104 ? -2.478 25.619 46.389 1.00 58.09 104 LYS A C 1
ATOM 794 O O . LYS A 1 104 ? -2.637 24.414 46.485 1.00 58.09 104 LYS A O 1
ATOM 799 N N . LYS A 1 105 ? -1.421 26.326 46.805 1.00 60.66 105 LYS A N 1
ATOM 800 C CA . LYS A 1 105 ? -0.541 26.141 47.971 1.00 60.66 105 LYS A CA 1
ATOM 801 C C . LYS A 1 105 ? -0.064 24.715 48.314 1.00 60.66 105 LYS A C 1
ATOM 803 O O . LYS A 1 105 ? -0.883 23.837 48.563 1.00 60.66 105 LYS A O 1
ATOM 808 N N . PRO A 1 106 ? 1.257 24.517 48.496 1.00 59.91 106 PRO A N 1
ATOM 809 C CA . PRO A 1 106 ? 1.787 23.254 48.981 1.00 59.91 106 PRO A CA 1
ATOM 810 C C . PRO A 1 106 ? 1.338 23.053 50.433 1.00 59.91 106 PRO A C 1
ATOM 812 O O . PRO A 1 106 ? 1.647 23.864 51.308 1.00 59.91 106 PRO A O 1
ATOM 815 N N . ARG A 1 107 ? 0.615 21.967 50.703 1.00 55.25 107 ARG A N 1
ATOM 816 C CA . ARG A 1 107 ? 0.578 21.379 52.040 1.00 55.25 107 ARG A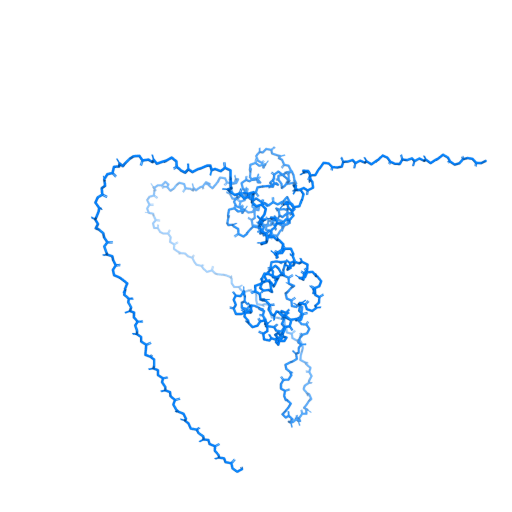 CA 1
ATOM 817 C C . ARG A 1 107 ? 1.209 20.000 51.975 1.00 55.25 107 ARG A C 1
ATOM 819 O O . ARG A 1 107 ? 0.708 19.090 51.330 1.00 55.25 107 ARG A O 1
ATOM 826 N N . PHE A 1 108 ? 2.352 19.945 52.643 1.00 63.44 108 PHE A N 1
ATOM 827 C CA . PHE A 1 108 ? 3.030 18.771 53.160 1.00 63.44 108 PHE A CA 1
ATOM 828 C C . PHE A 1 108 ? 2.077 17.833 53.915 1.00 63.44 108 PHE A C 1
ATOM 830 O O . PHE A 1 108 ? 1.099 18.300 54.505 1.00 63.44 108 PHE A O 1
ATOM 837 N N . SER A 1 109 ? 2.515 16.571 54.015 1.00 51.31 109 SER A N 1
ATOM 838 C CA . SER A 1 109 ? 2.019 15.430 54.817 1.00 51.31 109 SER A CA 1
ATOM 839 C C . SER A 1 109 ? 1.296 14.393 53.953 1.00 51.31 109 SER A C 1
ATOM 841 O O . SER A 1 109 ? 0.346 14.730 53.266 1.00 51.31 109 SER A O 1
ATOM 843 N N . SER A 1 110 ? 1.625 13.107 53.957 1.00 54.16 110 SER A N 1
ATOM 844 C CA . SER A 1 110 ? 2.674 12.317 54.613 1.00 54.16 110 SER A CA 1
ATOM 845 C C . SER A 1 110 ? 2.619 10.919 53.958 1.00 54.16 110 SER A C 1
ATOM 847 O O . SER A 1 110 ? 1.549 10.544 53.473 1.00 54.16 110 SER A O 1
ATOM 849 N N . PRO A 1 111 ? 3.714 10.143 53.918 1.00 73.56 111 PRO A N 1
ATOM 850 C CA . PRO A 1 111 ? 3.762 8.831 53.276 1.00 73.56 111 PRO A CA 1
ATOM 851 C C . PRO A 1 111 ? 3.247 7.720 54.204 1.00 73.56 111 PRO A C 1
ATOM 853 O O . PRO A 1 111 ? 3.474 7.773 55.411 1.00 73.56 111 PRO A O 1
ATOM 856 N N . SER A 1 112 ? 2.614 6.681 53.650 1.00 48.84 112 SER A N 1
ATOM 857 C CA . SER A 1 112 ? 2.493 5.379 54.323 1.00 48.84 112 SER A CA 1
ATOM 858 C C . SER A 1 112 ? 2.243 4.236 53.316 1.00 48.84 112 SER A C 1
ATOM 860 O O . SER A 1 112 ? 1.663 4.507 52.263 1.00 48.84 112 SER A O 1
ATOM 862 N N . PRO A 1 113 ? 2.717 2.998 53.581 1.00 59.00 113 PRO A N 1
ATOM 863 C CA . PRO A 1 113 ? 3.255 2.102 52.553 1.00 59.00 113 PRO A CA 1
ATOM 864 C C . PRO A 1 113 ? 2.563 0.717 52.419 1.00 59.00 113 PRO A C 1
ATOM 866 O O . PRO A 1 113 ? 1.709 0.364 53.224 1.00 59.00 113 PRO A O 1
ATOM 869 N N . THR A 1 114 ? 3.074 -0.055 51.437 1.00 56.81 114 THR A N 1
ATOM 870 C CA . THR A 1 114 ? 3.173 -1.542 51.316 1.00 56.81 114 THR A CA 1
ATOM 871 C C . THR A 1 114 ? 1.955 -2.365 50.776 1.00 56.81 114 THR A C 1
ATOM 873 O O . THR A 1 114 ? 0.931 -1.776 50.445 1.00 56.81 114 THR A O 1
ATOM 876 N N . PRO A 1 115 ? 2.107 -3.686 50.459 1.00 66.31 115 PRO A N 1
ATOM 877 C CA . PRO A 1 115 ? 2.175 -4.206 49.079 1.00 66.31 115 PRO A CA 1
ATOM 878 C C . PRO A 1 115 ? 1.287 -5.465 48.852 1.00 66.31 115 PRO A C 1
ATOM 880 O O . PRO A 1 115 ? 0.704 -6.019 49.778 1.00 66.31 115 PRO A O 1
ATOM 883 N N . SER A 1 116 ? 1.204 -5.991 47.629 1.00 55.75 116 SER A N 1
ATOM 884 C CA . SER A 1 116 ? 0.782 -7.385 47.340 1.00 55.75 116 SER A CA 1
ATOM 885 C C . SER A 1 116 ? 1.336 -7.726 45.951 1.00 55.75 116 SER A C 1
ATOM 887 O O . SER A 1 116 ? 0.972 -7.063 44.989 1.00 55.75 116 SER A O 1
ATOM 889 N N . THR A 1 117 ? 2.407 -8.505 45.772 1.00 43.59 117 THR A N 1
ATOM 890 C CA . THR A 1 117 ? 2.695 -9.912 46.131 1.00 43.59 117 THR A CA 1
ATOM 891 C C . THR A 1 117 ? 1.901 -10.927 45.295 1.00 43.59 117 THR A C 1
ATOM 893 O O . THR A 1 117 ? 0.817 -11.343 45.671 1.00 43.59 117 THR A O 1
ATOM 896 N N . LEU A 1 118 ? 2.550 -11.326 44.191 1.00 52.22 118 LEU A N 1
ATOM 897 C CA . LEU A 1 118 ? 2.667 -12.664 43.585 1.00 52.22 118 LEU A CA 1
ATOM 898 C C . LEU A 1 118 ? 1.417 -13.411 43.071 1.00 52.22 118 LEU A C 1
ATOM 900 O O . LEU A 1 118 ? 0.557 -13.860 43.819 1.00 52.22 118 LEU A O 1
ATOM 904 N N . SER A 1 119 ? 1.464 -13.753 41.780 1.00 43.91 119 SER A N 1
ATOM 905 C CA . SER A 1 119 ? 1.021 -15.064 41.291 1.00 43.91 119 SER A CA 1
ATOM 906 C C . SER A 1 119 ? 1.994 -15.568 40.228 1.00 43.91 119 SER A C 1
ATOM 908 O O . SER A 1 119 ? 1.993 -15.140 39.078 1.00 43.91 119 SER A O 1
ATOM 910 N N . LEU A 1 120 ? 2.876 -16.446 40.702 1.00 57.94 120 LEU A N 1
ATOM 911 C CA . LEU A 1 120 ? 3.837 -17.256 39.971 1.00 57.94 120 LEU A CA 1
ATOM 912 C C . LEU A 1 120 ? 3.131 -18.577 39.634 1.00 57.94 120 LEU A C 1
ATOM 914 O O . LEU A 1 120 ? 2.901 -19.392 40.524 1.00 57.94 120 LEU A O 1
ATOM 918 N N . GLY A 1 121 ? 2.738 -18.757 38.374 1.00 47.22 121 GLY A N 1
ATOM 919 C CA . GLY A 1 121 ? 2.138 -19.989 37.861 1.00 47.22 121 GLY A CA 1
ATOM 920 C C . GLY A 1 121 ? 3.131 -20.722 36.971 1.00 47.22 121 GLY A C 1
ATOM 921 O O . GLY A 1 121 ? 3.140 -20.521 35.762 1.00 47.22 121 GLY A O 1
ATOM 922 N N . SER A 1 122 ? 3.986 -21.524 37.602 1.00 46.16 122 SER A N 1
ATOM 923 C CA . SER A 1 122 ? 4.850 -22.518 36.965 1.00 46.16 122 SER A CA 1
ATOM 924 C C . SER A 1 122 ? 3.986 -23.695 36.511 1.00 46.16 122 SER A C 1
ATOM 926 O O . SER A 1 122 ? 3.272 -24.258 37.338 1.00 46.16 122 SER A O 1
ATOM 928 N N . SER A 1 123 ? 4.047 -24.069 35.231 1.00 58.31 123 SER A N 1
ATOM 929 C CA . SER A 1 123 ? 3.528 -25.356 34.760 1.00 58.31 123 SER A CA 1
ATOM 930 C C . SER A 1 123 ? 4.690 -26.188 34.243 1.00 58.31 123 SER A C 1
ATOM 932 O O . SER A 1 123 ? 5.381 -25.818 33.297 1.00 58.31 123 SER A O 1
ATOM 934 N N . ASP A 1 124 ? 4.885 -27.263 34.983 1.00 51.88 124 ASP A N 1
ATOM 935 C CA . ASP A 1 124 ? 5.908 -28.292 34.958 1.00 51.88 124 ASP A CA 1
ATOM 936 C C . ASP A 1 124 ? 5.471 -29.481 34.071 1.00 51.88 124 ASP A C 1
ATOM 938 O O . ASP A 1 124 ? 4.274 -29.625 33.808 1.00 51.88 124 ASP A O 1
ATOM 942 N N . SER A 1 125 ? 6.443 -30.333 33.702 1.00 46.69 125 SER A N 1
ATOM 943 C CA . SER A 1 125 ? 6.313 -31.686 33.111 1.00 46.69 125 SER A CA 1
ATOM 944 C C . SER A 1 125 ? 5.987 -31.772 31.596 1.00 46.69 125 SER A C 1
ATOM 946 O O . SER A 1 125 ? 5.127 -31.062 31.094 1.00 46.69 125 SER A O 1
ATOM 948 N N . GLU A 1 126 ? 6.630 -32.595 30.753 1.00 51.50 126 GLU A N 1
ATOM 949 C CA . GLU A 1 126 ? 7.368 -33.846 30.981 1.00 51.50 126 GLU A CA 1
ATOM 950 C C . GLU A 1 126 ? 8.601 -34.029 30.073 1.00 51.50 126 GLU A C 1
ATOM 952 O O . GLU A 1 126 ? 8.615 -33.697 28.885 1.00 51.50 126 GLU A O 1
ATOM 957 N N . GLU A 1 127 ? 9.604 -34.649 30.688 1.00 47.59 127 GLU A N 1
ATOM 958 C CA . GLU A 1 127 ? 10.843 -35.218 30.168 1.00 47.59 127 GLU A CA 1
ATOM 959 C C . GLU A 1 127 ? 10.600 -36.663 29.682 1.00 47.59 127 GLU A C 1
ATOM 961 O O . GLU A 1 127 ? 9.954 -37.451 30.370 1.00 47.59 127 GLU A O 1
ATOM 966 N N . LEU A 1 128 ? 11.138 -37.037 28.514 1.00 59.84 128 LEU A N 1
ATOM 967 C CA . LEU A 1 128 ? 11.226 -38.430 28.053 1.00 59.84 128 LEU A CA 1
ATOM 968 C C . LEU A 1 128 ? 12.585 -38.689 27.371 1.00 59.84 128 LEU A C 1
ATOM 970 O O . LEU A 1 128 ? 13.219 -37.753 26.882 1.00 59.84 128 LEU A O 1
ATOM 974 N N . PRO A 1 129 ? 13.059 -39.950 27.375 1.00 59.34 129 PRO A N 1
ATOM 975 C CA . PRO A 1 129 ? 14.441 -40.274 27.702 1.00 59.34 129 PRO A CA 1
ATOM 976 C C . PRO A 1 129 ? 15.409 -40.251 26.521 1.00 59.34 129 PRO A C 1
ATOM 978 O O . PRO A 1 129 ? 15.099 -40.641 25.394 1.00 59.34 129 PRO A O 1
ATOM 981 N N . GLU A 1 130 ? 16.639 -39.879 26.862 1.00 60.47 130 GLU A N 1
ATOM 982 C CA . GLU A 1 130 ? 17.842 -39.993 26.053 1.00 60.47 130 GLU A CA 1
ATOM 983 C C . GLU A 1 130 ? 18.189 -41.463 25.756 1.00 60.47 130 GLU A C 1
ATOM 985 O O . GLU A 1 130 ? 18.400 -42.268 26.664 1.00 60.47 130 GLU A O 1
ATOM 990 N N . PHE A 1 131 ? 18.341 -41.801 24.473 1.00 49.50 131 PHE A N 1
ATOM 991 C CA . PHE A 1 131 ? 19.133 -42.952 24.039 1.00 49.50 131 PHE A CA 1
ATOM 992 C C . PHE A 1 131 ? 20.234 -42.488 23.082 1.00 49.50 131 PHE A C 1
ATOM 994 O O . PHE A 1 131 ? 19.989 -41.972 21.993 1.00 49.50 131 PHE A O 1
ATOM 1001 N N . PHE A 1 132 ? 21.468 -42.690 23.535 1.00 53.78 132 PHE A N 1
ATOM 1002 C CA . PHE A 1 132 ? 22.723 -42.435 22.845 1.00 53.78 132 PHE A CA 1
ATOM 1003 C C . PHE A 1 132 ? 22.854 -43.224 21.536 1.00 53.78 132 PHE A C 1
ATOM 1005 O O . PHE A 1 132 ? 22.724 -44.443 21.546 1.00 53.78 132 PHE A O 1
ATOM 1012 N N . THR A 1 133 ? 23.307 -42.563 20.465 1.00 48.28 133 THR A N 1
ATOM 1013 C CA . THR A 1 133 ? 24.380 -43.113 19.615 1.00 48.28 133 THR A CA 1
ATOM 1014 C C . THR A 1 133 ? 25.296 -41.985 19.108 1.00 48.28 133 THR A C 1
ATOM 1016 O O . THR A 1 133 ? 24.813 -41.020 18.517 1.00 48.28 133 THR A O 1
ATOM 1019 N N . PRO A 1 134 ? 26.624 -42.074 19.310 1.00 59.06 134 PRO A N 1
ATOM 1020 C CA . PRO A 1 134 ? 27.586 -41.192 18.667 1.00 59.06 134 PRO A CA 1
ATOM 1021 C C . PRO A 1 134 ? 28.020 -41.819 17.335 1.00 59.06 134 PRO A C 1
ATOM 1023 O O . PRO A 1 134 ? 28.702 -42.839 17.306 1.00 59.06 134 PRO A O 1
ATOM 1026 N N . THR A 1 135 ? 27.644 -41.223 16.205 1.00 42.12 135 THR A N 1
ATOM 1027 C CA . THR A 1 135 ? 28.272 -41.522 14.908 1.00 42.12 135 THR A CA 1
ATOM 1028 C C . THR A 1 135 ? 28.724 -40.217 14.276 1.00 42.12 135 THR A C 1
ATOM 1030 O O . THR A 1 135 ? 27.965 -39.484 13.646 1.00 42.12 135 THR A O 1
ATOM 1033 N N . SER A 1 136 ? 30.001 -39.921 14.511 1.00 50.38 136 SER A N 1
ATOM 1034 C CA . SER A 1 136 ? 30.722 -38.800 13.931 1.00 50.38 136 SER A CA 1
ATOM 1035 C C . SER A 1 136 ? 30.920 -39.056 12.438 1.00 50.38 136 SER A C 1
ATOM 1037 O O . SER A 1 136 ? 31.723 -39.895 12.037 1.00 50.38 136 SER A O 1
ATOM 1039 N N . THR A 1 137 ? 30.159 -38.339 11.615 1.00 48.94 137 THR A N 1
ATOM 1040 C CA . THR A 1 137 ? 30.409 -38.205 10.176 1.00 48.94 137 THR A CA 1
ATOM 1041 C C . THR A 1 137 ? 30.453 -36.705 9.891 1.00 48.94 137 THR A C 1
ATOM 1043 O O . THR A 1 137 ? 29.496 -36.023 10.267 1.00 48.94 137 THR A O 1
ATOM 1046 N N . PRO A 1 138 ? 31.496 -36.150 9.243 1.00 48.78 138 PRO A N 1
ATOM 1047 C CA . PRO A 1 138 ? 31.512 -34.753 8.817 1.00 48.78 138 PRO A CA 1
ATOM 1048 C C . PRO A 1 138 ? 30.575 -34.580 7.611 1.00 48.78 138 PRO A C 1
ATOM 1050 O O . PRO A 1 138 ? 30.988 -34.380 6.470 1.00 48.78 138 PRO A O 1
ATOM 1053 N N . SER A 1 139 ? 29.274 -34.698 7.873 1.00 41.34 139 SER A N 1
ATOM 1054 C CA . SER A 1 139 ? 28.221 -34.331 6.944 1.00 41.34 139 SER A CA 1
ATOM 1055 C C . SER A 1 139 ? 28.197 -32.817 6.856 1.00 41.34 139 SER A C 1
ATOM 1057 O O . SER A 1 139 ? 27.762 -32.125 7.774 1.00 41.34 139 SER A O 1
ATOM 1059 N N . LYS A 1 140 ? 28.692 -32.326 5.719 1.00 48.38 140 LYS A N 1
ATOM 1060 C CA . LYS A 1 140 ? 28.281 -31.093 5.046 1.00 48.38 140 LYS A CA 1
ATOM 1061 C C . LYS A 1 140 ? 26.939 -30.628 5.613 1.00 48.38 140 LYS A C 1
ATOM 1063 O O . LYS A 1 140 ? 25.924 -31.272 5.353 1.00 48.38 140 LYS A O 1
ATOM 1068 N N . VAL A 1 141 ? 26.980 -29.575 6.434 1.00 45.19 141 VAL A N 1
ATOM 1069 C CA . VAL A 1 141 ? 25.836 -28.995 7.147 1.00 45.19 141 VAL A CA 1
ATOM 1070 C C . VAL A 1 141 ? 24.780 -28.600 6.117 1.00 45.19 141 VAL A C 1
ATOM 1072 O O . VAL A 1 141 ? 24.725 -27.479 5.620 1.00 45.19 141 VAL A O 1
ATOM 1075 N N . SER A 1 142 ? 23.944 -29.567 5.753 1.00 45.28 142 SER A N 1
ATOM 1076 C CA . SER A 1 142 ? 22.630 -29.324 5.204 1.00 45.28 142 SER A CA 1
ATOM 1077 C C . SER A 1 142 ? 21.849 -28.823 6.392 1.00 45.28 142 SER A C 1
ATOM 1079 O O . SER A 1 142 ? 21.328 -29.614 7.176 1.00 45.28 142 SER A O 1
ATOM 1081 N N . GLN A 1 143 ? 21.856 -27.500 6.573 1.00 43.38 143 GLN A N 1
ATOM 1082 C CA . GLN A 1 143 ? 20.900 -26.879 7.467 1.00 43.38 143 GLN A CA 1
ATOM 1083 C C . GLN A 1 143 ? 19.534 -27.466 7.110 1.00 43.38 143 GLN A C 1
ATOM 1085 O O . GLN A 1 143 ? 19.176 -27.442 5.922 1.00 43.38 143 GLN A O 1
ATOM 1090 N N . PRO A 1 144 ? 18.811 -28.051 8.080 1.00 39.06 144 PRO A N 1
ATOM 1091 C CA . PRO A 1 144 ? 17.468 -28.526 7.837 1.00 39.06 144 PRO A CA 1
ATOM 1092 C C . PRO A 1 144 ? 16.707 -27.337 7.269 1.00 39.06 144 PRO A C 1
ATOM 1094 O O . PRO A 1 144 ? 16.527 -26.315 7.933 1.00 39.06 144 PRO A O 1
ATOM 1097 N N . ARG A 1 145 ? 16.355 -27.430 5.983 1.00 45.12 145 ARG A N 1
ATOM 1098 C CA . ARG A 1 145 ? 15.471 -26.471 5.343 1.00 45.12 145 ARG A CA 1
ATOM 1099 C C . ARG A 1 145 ? 14.148 -26.659 6.051 1.00 45.12 145 ARG A C 1
ATOM 1101 O O . ARG A 1 145 ? 13.363 -27.514 5.648 1.00 45.12 145 ARG A O 1
ATOM 1108 N N . SER A 1 146 ? 13.932 -25.891 7.118 1.00 40.72 146 SER A N 1
ATOM 1109 C CA . SER A 1 146 ? 12.595 -25.661 7.628 1.00 40.72 146 SER A CA 1
ATOM 1110 C C . SER A 1 146 ? 11.736 -25.393 6.397 1.00 40.72 146 SER A C 1
ATOM 1112 O O . SER A 1 146 ? 12.093 -24.501 5.612 1.00 40.72 146 SER A O 1
ATOM 1114 N N . PRO A 1 147 ? 10.639 -26.135 6.179 1.00 46.47 147 PRO A N 1
ATOM 1115 C CA . PRO A 1 147 ? 9.552 -25.667 5.340 1.00 46.47 147 PRO A CA 1
ATOM 1116 C C . PRO A 1 147 ? 8.949 -24.466 6.073 1.00 46.47 147 PRO A C 1
ATOM 1118 O O . PRO A 1 147 ? 7.879 -24.521 6.664 1.00 46.47 147 PRO A O 1
ATOM 1121 N N . GLY A 1 148 ? 9.732 -23.389 6.141 1.00 44.84 148 GLY A N 1
ATOM 1122 C CA . GLY A 1 148 ? 9.334 -22.135 6.710 1.00 44.84 148 GLY A CA 1
ATOM 1123 C C . GLY A 1 148 ? 8.213 -21.660 5.823 1.00 44.84 148 GLY A C 1
ATOM 1124 O O . GLY A 1 148 ? 8.401 -21.504 4.612 1.00 44.84 148 GLY A O 1
ATOM 1125 N N . ASN A 1 149 ? 7.060 -21.448 6.438 1.00 49.25 149 ASN A N 1
ATOM 1126 C CA . ASN A 1 149 ? 6.021 -20.575 5.930 1.00 49.25 149 ASN A CA 1
ATOM 1127 C C . ASN A 1 149 ? 6.651 -19.185 5.770 1.00 49.25 149 ASN A C 1
ATOM 1129 O O . ASN A 1 149 ? 6.529 -18.316 6.629 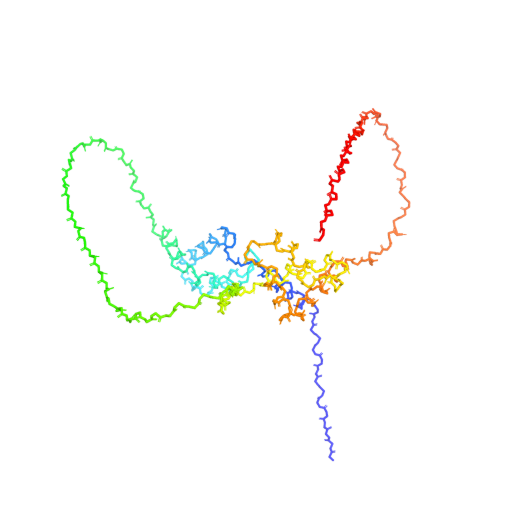1.00 49.25 149 ASN A O 1
ATOM 1133 N N . GLY A 1 150 ? 7.459 -19.031 4.721 1.00 69.06 150 GLY A N 1
ATOM 1134 C CA . GLY A 1 150 ? 8.189 -17.818 4.429 1.00 69.06 150 GLY A CA 1
ATOM 1135 C C . GLY A 1 150 ? 7.175 -16.720 4.197 1.00 69.06 150 GLY A C 1
ATOM 1136 O O . GLY A 1 150 ? 6.149 -16.956 3.555 1.00 69.06 150 GLY A O 1
ATOM 1137 N N . VAL A 1 151 ? 7.467 -15.535 4.732 1.00 77.75 151 VAL A N 1
ATOM 1138 C CA . VAL A 1 151 ? 6.638 -14.343 4.550 1.00 77.75 151 VAL A CA 1
ATOM 1139 C C . VAL A 1 151 ? 6.246 -14.256 3.071 1.00 77.75 151 VAL A C 1
ATOM 1141 O O . VAL A 1 151 ? 7.153 -14.226 2.224 1.00 77.75 151 VAL A O 1
ATOM 1144 N N . PRO A 1 152 ? 4.940 -14.265 2.739 1.00 86.62 152 PRO A N 1
ATOM 1145 C CA . PRO A 1 152 ? 4.497 -14.265 1.354 1.00 86.62 152 PRO A CA 1
ATOM 1146 C C . PRO A 1 152 ? 5.081 -13.053 0.630 1.00 86.62 152 PRO A C 1
ATOM 1148 O O . PRO A 1 152 ? 5.301 -11.999 1.234 1.00 86.62 152 PRO A O 1
ATOM 1151 N N . PHE A 1 153 ? 5.389 -13.217 -0.655 1.00 89.56 153 PHE A N 1
ATOM 1152 C CA . PHE A 1 153 ? 5.859 -12.096 -1.460 1.00 89.56 153 PHE A CA 1
ATOM 1153 C C . PHE A 1 153 ? 4.727 -11.094 -1.627 1.00 89.56 153 PHE A C 1
ATOM 1155 O O . PHE A 1 153 ? 3.623 -11.450 -2.048 1.00 89.56 153 PHE A O 1
ATOM 1162 N N . ARG A 1 154 ? 5.008 -9.845 -1.268 1.00 91.19 154 ARG A N 1
ATOM 1163 C CA . ARG A 1 154 ? 4.075 -8.732 -1.432 1.00 91.19 154 ARG A CA 1
ATOM 1164 C C . ARG A 1 154 ? 4.081 -8.287 -2.890 1.00 91.19 154 ARG A C 1
ATOM 1166 O O . ARG A 1 154 ? 5.100 -8.398 -3.566 1.00 91.19 154 ARG A O 1
ATOM 1173 N N . GLN A 1 155 ? 2.980 -7.703 -3.356 1.00 88.44 155 GLN A N 1
ATOM 1174 C CA . GLN A 1 155 ? 2.893 -7.182 -4.725 1.00 88.44 155 GLN A CA 1
ATOM 1175 C C . GLN A 1 155 ? 4.016 -6.178 -5.037 1.00 88.44 155 GLN A C 1
ATOM 1177 O O . GLN A 1 155 ? 4.637 -6.249 -6.093 1.00 88.44 155 GLN A O 1
ATOM 1182 N N . GLY A 1 156 ? 4.359 -5.307 -4.082 1.00 89.75 156 GLY A N 1
ATOM 1183 C CA . GLY A 1 156 ? 5.472 -4.369 -4.241 1.00 89.75 156 GLY A CA 1
ATOM 1184 C C . GLY A 1 156 ? 6.826 -5.049 -4.478 1.00 89.75 156 GLY A C 1
ATOM 1185 O O . GLY A 1 156 ? 7.675 -4.494 -5.160 1.00 89.75 156 GLY A O 1
ATOM 1186 N N . GLU A 1 157 ? 7.039 -6.265 -3.973 1.00 92.94 157 GLU A N 1
ATOM 1187 C CA . GLU A 1 157 ? 8.264 -7.030 -4.234 1.00 92.94 157 GLU A CA 1
ATOM 1188 C C . GLU A 1 157 ? 8.285 -7.613 -5.651 1.00 92.94 157 GLU A C 1
ATOM 1190 O O . GLU A 1 157 ? 9.353 -7.701 -6.252 1.00 92.94 157 GLU A O 1
ATOM 1195 N N . LEU A 1 158 ? 7.117 -7.956 -6.207 1.00 94.12 158 LEU A N 1
ATOM 1196 C CA . LEU A 1 158 ? 6.985 -8.374 -7.607 1.00 94.12 158 LEU A CA 1
ATOM 1197 C C . LEU A 1 158 ? 7.289 -7.211 -8.554 1.00 94.12 158 LEU A C 1
ATOM 1199 O O . LEU A 1 158 ? 8.070 -7.380 -9.483 1.00 94.12 158 LEU A O 1
ATOM 1203 N N . ASN A 1 159 ? 6.755 -6.021 -8.267 1.00 93.25 159 ASN A N 1
ATOM 1204 C CA . ASN A 1 159 ? 7.026 -4.822 -9.066 1.00 93.25 159 ASN A CA 1
ATOM 1205 C C . ASN A 1 159 ? 8.516 -4.453 -9.041 1.00 93.25 159 ASN A C 1
ATOM 1207 O O . ASN A 1 159 ? 9.079 -4.077 -10.063 1.00 93.25 159 ASN A O 1
ATOM 1211 N N . LYS A 1 160 ? 9.186 -4.611 -7.892 1.00 93.25 160 LYS A N 1
ATOM 1212 C CA . LYS A 1 160 ? 10.636 -4.388 -7.794 1.00 93.25 160 LYS A CA 1
ATOM 1213 C C . LYS A 1 160 ? 11.447 -5.432 -8.558 1.00 93.25 160 LYS A C 1
ATOM 1215 O O . LYS A 1 160 ? 12.434 -5.066 -9.186 1.00 93.25 160 LYS A O 1
ATOM 1220 N N . MET A 1 161 ? 11.036 -6.706 -8.536 1.00 95.12 161 MET A N 1
ATOM 1221 C CA . MET A 1 161 ? 11.636 -7.720 -9.411 1.00 95.12 161 MET A CA 1
ATOM 1222 C C . MET A 1 161 ? 11.484 -7.329 -10.879 1.00 95.12 161 MET A C 1
ATOM 1224 O O . MET A 1 161 ? 12.477 -7.327 -11.595 1.00 95.12 161 MET A O 1
ATOM 1228 N N . ALA A 1 162 ? 10.274 -6.962 -11.304 1.00 96.56 162 ALA A N 1
ATOM 1229 C CA . ALA A 1 162 ? 9.999 -6.577 -12.683 1.00 96.56 162 ALA A CA 1
ATOM 1230 C C . ALA A 1 162 ? 10.825 -5.354 -13.111 1.00 96.56 162 ALA A C 1
ATOM 1232 O O . ALA A 1 162 ? 11.525 -5.413 -14.114 1.00 96.56 162 ALA A O 1
ATOM 1233 N N . GLY A 1 163 ? 10.847 -4.288 -12.307 1.00 94.62 163 GLY A N 1
ATOM 1234 C CA . GLY A 1 163 ? 11.663 -3.105 -12.592 1.00 94.62 163 GLY A CA 1
ATOM 1235 C C . GLY A 1 163 ? 13.153 -3.423 -12.680 1.00 94.62 163 GLY A C 1
ATOM 1236 O O . GLY A 1 163 ? 13.827 -2.976 -13.599 1.00 94.62 163 GLY A O 1
ATOM 1237 N N . TYR A 1 164 ? 13.670 -4.260 -11.780 1.00 95.19 164 TYR A N 1
ATOM 1238 C CA . TYR A 1 164 ? 15.070 -4.670 -11.835 1.00 95.19 164 TYR A CA 1
ATOM 1239 C C . TYR A 1 164 ? 15.399 -5.489 -13.088 1.00 95.19 164 TYR A C 1
ATOM 1241 O O . TYR A 1 164 ? 16.436 -5.263 -13.704 1.00 95.19 164 TYR A O 1
ATOM 1249 N N . ILE A 1 165 ? 14.515 -6.399 -13.503 1.00 95.88 165 ILE A N 1
ATOM 1250 C CA . ILE A 1 165 ? 14.681 -7.154 -14.753 1.00 95.88 165 ILE A CA 1
ATOM 1251 C C . ILE A 1 165 ? 14.651 -6.210 -15.957 1.00 95.88 165 ILE A C 1
ATOM 1253 O O . ILE A 1 165 ? 15.524 -6.307 -16.812 1.00 95.88 165 ILE A O 1
ATOM 1257 N N . ALA A 1 166 ? 13.709 -5.265 -15.988 1.00 95.38 166 ALA A N 1
ATOM 1258 C CA . ALA A 1 166 ? 13.562 -4.301 -17.077 1.00 95.38 166 ALA A CA 1
ATOM 1259 C C . ALA A 1 166 ? 14.800 -3.404 -17.265 1.00 95.38 166 ALA A C 1
ATOM 1261 O O . ALA A 1 166 ? 15.044 -2.925 -18.364 1.00 95.38 166 ALA A O 1
ATOM 1262 N N . THR A 1 167 ? 15.604 -3.194 -16.214 1.00 93.19 167 THR A N 1
ATOM 1263 C CA . THR A 1 167 ? 16.863 -2.426 -16.303 1.00 93.19 167 THR A CA 1
ATOM 1264 C C . THR A 1 167 ? 18.056 -3.212 -16.856 1.00 93.19 167 THR A C 1
ATOM 1266 O O . THR A 1 167 ? 19.134 -2.643 -17.013 1.00 93.19 167 THR A O 1
ATOM 1269 N N . LEU A 1 168 ? 17.916 -4.519 -17.092 1.00 93.31 168 LEU A N 1
ATOM 1270 C CA . LEU A 1 168 ? 19.010 -5.394 -17.509 1.00 93.31 168 LEU A CA 1
ATOM 1271 C C . LEU A 1 168 ? 18.777 -5.908 -18.934 1.00 93.31 168 LEU A C 1
ATOM 1273 O O . LEU A 1 168 ? 17.983 -6.823 -19.129 1.00 93.31 168 LEU A O 1
ATOM 1277 N N . ASP A 1 169 ? 19.547 -5.403 -19.900 1.00 89.56 169 ASP A N 1
ATOM 1278 C CA . ASP A 1 169 ? 19.436 -5.797 -21.318 1.00 89.56 169 ASP A CA 1
ATOM 1279 C C . ASP A 1 169 ? 19.717 -7.298 -21.563 1.00 89.56 169 ASP A C 1
ATOM 1281 O O . ASP A 1 169 ? 19.151 -7.909 -22.464 1.00 89.56 169 ASP A O 1
ATOM 1285 N N . ASP A 1 170 ? 20.532 -7.928 -20.705 1.00 92.06 170 ASP A N 1
ATOM 1286 C CA . ASP A 1 170 ? 20.980 -9.325 -20.831 1.00 92.06 170 ASP A CA 1
ATOM 1287 C C . ASP A 1 170 ? 20.457 -10.234 -19.703 1.00 92.06 170 ASP A C 1
ATOM 1289 O O . ASP A 1 170 ? 21.206 -11.016 -19.102 1.00 92.06 170 ASP A O 1
ATOM 1293 N N . TRP A 1 171 ? 19.173 -10.121 -19.353 1.00 92.81 171 TRP A N 1
ATOM 1294 C CA . TRP A 1 171 ? 18.591 -10.864 -18.225 1.00 92.81 171 TRP A CA 1
ATOM 1295 C C . TRP A 1 171 ? 18.766 -12.391 -18.323 1.00 92.81 171 TRP A C 1
ATOM 1297 O O . TRP A 1 171 ? 19.164 -13.034 -17.345 1.00 92.81 171 TRP A O 1
ATOM 1307 N N . GLU A 1 172 ? 18.505 -12.972 -19.496 1.00 92.50 172 GLU A N 1
ATOM 1308 C CA . GLU A 1 172 ? 18.544 -14.428 -19.716 1.00 92.50 172 GLU A CA 1
ATOM 1309 C C . GLU A 1 172 ? 19.976 -14.982 -19.853 1.00 92.50 172 GLU A C 1
ATOM 1311 O O . GLU A 1 172 ? 20.215 -16.161 -19.593 1.00 92.50 172 GLU A O 1
ATOM 1316 N N . SER A 1 173 ? 20.953 -14.133 -20.188 1.00 94.69 173 SER A N 1
ATOM 1317 C CA . SER A 1 173 ? 22.360 -14.529 -20.364 1.00 94.69 173 SER A CA 1
ATOM 1318 C C . SER A 1 173 ? 23.123 -14.655 -19.037 1.00 94.69 173 SER A C 1
ATOM 1320 O O . SER A 1 173 ? 24.214 -15.227 -18.984 1.00 94.69 173 SER A O 1
ATOM 1322 N N . ARG A 1 174 ? 22.579 -14.120 -17.935 1.00 92.12 174 ARG A N 1
ATOM 1323 C CA . ARG A 1 174 ? 23.238 -14.105 -16.619 1.00 92.12 174 ARG A CA 1
ATOM 1324 C C . ARG A 1 174 ? 23.062 -15.419 -15.858 1.00 92.12 174 ARG A C 1
ATOM 1326 O O . ARG A 1 174 ? 22.034 -16.088 -15.929 1.00 92.12 174 ARG A O 1
ATOM 1333 N N . ASN A 1 175 ? 24.045 -15.747 -15.013 1.00 93.06 175 ASN A N 1
ATOM 1334 C CA . ASN A 1 175 ? 23.931 -16.878 -14.090 1.00 93.06 175 ASN A CA 1
ATOM 1335 C C . ASN A 1 175 ? 22.702 -16.706 -13.172 1.00 93.06 175 ASN A C 1
ATOM 1337 O O . ASN A 1 175 ? 22.508 -15.661 -12.542 1.00 93.06 175 ASN A O 1
ATOM 1341 N N . ARG A 1 176 ? 21.896 -17.770 -13.090 1.00 89.19 176 ARG A N 1
ATOM 1342 C CA . ARG A 1 176 ? 20.613 -17.849 -12.381 1.00 89.19 176 ARG A CA 1
ATOM 1343 C C . ARG A 1 176 ? 20.605 -17.305 -10.959 1.00 89.19 176 ARG A C 1
ATOM 1345 O O . ARG A 1 176 ? 19.603 -16.703 -10.577 1.00 89.19 176 ARG A O 1
ATOM 1352 N N . VAL A 1 177 ? 21.670 -17.537 -10.194 1.00 85.31 177 VAL A N 1
ATOM 1353 C CA . VAL A 1 177 ? 21.777 -17.061 -8.806 1.00 85.31 177 VAL A CA 1
ATOM 1354 C C . VAL A 1 177 ? 22.345 -15.645 -8.784 1.00 85.31 177 VAL A C 1
ATOM 1356 O O . VAL A 1 177 ? 21.812 -14.769 -8.106 1.00 85.31 177 VAL A O 1
ATOM 1359 N N . SER A 1 178 ? 23.382 -15.394 -9.588 1.00 89.62 178 SER A N 1
ATOM 1360 C CA . SER A 1 178 ? 24.090 -14.111 -9.617 1.00 89.62 178 SER A CA 1
ATOM 1361 C C . SER A 1 178 ? 23.213 -12.945 -10.064 1.00 89.62 178 SER A C 1
ATOM 1363 O O . SER A 1 178 ? 23.410 -11.829 -9.586 1.00 89.62 178 SER A O 1
ATOM 1365 N N . ARG A 1 179 ? 22.213 -13.188 -10.923 1.00 94.56 179 ARG A N 1
ATOM 1366 C CA . ARG A 1 179 ? 21.269 -12.151 -11.369 1.00 94.56 179 ARG A CA 1
ATOM 1367 C C . ARG A 1 179 ? 20.476 -11.521 -10.221 1.00 94.56 179 ARG A C 1
ATOM 1369 O O . ARG A 1 179 ? 20.094 -10.370 -10.330 1.00 94.56 179 ARG A O 1
ATOM 1376 N N . TRP A 1 180 ? 20.284 -12.219 -9.101 1.00 94.75 180 TRP A N 1
ATOM 1377 C CA . TRP A 1 180 ? 19.521 -11.698 -7.959 1.00 94.75 180 TRP A CA 1
ATOM 1378 C C . TRP A 1 180 ? 20.381 -11.041 -6.880 1.00 94.75 180 TRP A C 1
ATOM 1380 O O . TRP A 1 180 ? 19.835 -10.429 -5.962 1.00 94.75 180 TRP A O 1
ATOM 1390 N N . ASN A 1 181 ? 21.711 -11.131 -6.978 1.00 92.69 181 ASN A N 1
ATOM 1391 C CA . ASN A 1 181 ? 22.610 -10.549 -5.980 1.00 92.69 181 ASN A CA 1
ATOM 1392 C C . ASN A 1 181 ? 22.453 -9.025 -5.913 1.00 92.69 181 ASN A C 1
ATOM 1394 O O . ASN A 1 181 ? 22.323 -8.478 -4.819 1.00 92.69 181 ASN A O 1
ATOM 1398 N N . GLY A 1 182 ? 22.374 -8.358 -7.071 1.00 90.75 182 GLY A N 1
ATOM 1399 C CA . GLY A 1 182 ? 22.188 -6.906 -7.137 1.00 90.75 182 GLY A CA 1
ATOM 1400 C C . GLY A 1 182 ? 20.868 -6.457 -6.511 1.00 90.75 182 GLY A C 1
ATOM 1401 O O . GLY A 1 182 ? 20.862 -5.544 -5.691 1.00 90.75 182 GLY A O 1
ATOM 1402 N N . LEU A 1 183 ? 19.767 -7.155 -6.809 1.00 91.38 183 LEU A N 1
ATOM 1403 C CA . LEU A 1 183 ? 18.461 -6.865 -6.212 1.00 91.38 183 LEU A CA 1
ATOM 1404 C C . LEU A 1 183 ? 18.457 -7.084 -4.689 1.00 91.38 183 LEU A C 1
ATOM 1406 O O . LEU A 1 183 ? 17.915 -6.269 -3.943 1.00 91.38 183 LEU A O 1
ATOM 1410 N N . SER A 1 184 ? 19.078 -8.170 -4.214 1.00 90.94 184 SER A N 1
ATOM 1411 C CA . SER A 1 184 ? 19.138 -8.477 -2.778 1.00 90.94 184 SER A CA 1
ATOM 1412 C C . SER A 1 184 ? 19.910 -7.424 -1.977 1.00 90.94 184 SER A C 1
ATOM 1414 O O . SER A 1 184 ? 19.542 -7.136 -0.841 1.00 90.94 184 SER A O 1
ATOM 1416 N N . ALA A 1 185 ? 20.931 -6.812 -2.584 1.00 88.94 185 ALA A N 1
ATOM 1417 C CA . ALA A 1 185 ? 21.735 -5.774 -1.952 1.00 88.94 185 ALA A CA 1
ATOM 1418 C C . ALA A 1 185 ? 20.988 -4.434 -1.843 1.00 88.94 185 ALA A C 1
ATOM 1420 O O . ALA A 1 185 ? 21.188 -3.701 -0.879 1.00 88.94 185 ALA A O 1
ATOM 1421 N N . THR A 1 186 ? 20.122 -4.112 -2.811 1.00 84.38 186 THR A N 1
ATOM 1422 C CA . THR A 1 186 ? 19.474 -2.792 -2.905 1.00 84.38 186 THR A CA 1
ATOM 1423 C C . THR A 1 186 ? 18.100 -2.725 -2.250 1.00 84.38 186 THR A C 1
ATOM 1425 O O . THR A 1 186 ? 17.699 -1.672 -1.763 1.00 84.38 186 THR A O 1
ATOM 1428 N N . THR A 1 187 ? 17.338 -3.819 -2.269 1.00 73.00 187 THR A N 1
ATOM 1429 C CA . THR A 1 187 ? 15.879 -3.711 -2.145 1.00 73.00 187 THR A CA 1
ATOM 1430 C C . THR A 1 187 ? 15.343 -4.005 -0.750 1.00 73.00 187 THR A C 1
ATOM 1432 O O . THR A 1 187 ? 14.387 -3.348 -0.333 1.00 73.00 187 THR A O 1
ATOM 1435 N N . THR A 1 188 ? 15.931 -4.963 -0.027 1.00 63.38 188 THR A N 1
ATOM 1436 C CA . THR A 1 188 ? 15.519 -5.345 1.337 1.00 63.38 188 THR A CA 1
ATOM 1437 C C . THR A 1 188 ? 16.521 -6.335 1.947 1.00 63.38 188 THR A C 1
ATOM 1439 O O . THR A 1 188 ? 16.783 -7.354 1.307 1.00 63.38 188 THR A O 1
ATOM 1442 N N . PRO A 1 189 ? 16.957 -6.174 3.212 1.00 69.31 189 PRO A N 1
ATOM 1443 C CA . PRO A 1 189 ? 17.807 -7.164 3.888 1.00 69.31 189 PRO A CA 1
ATOM 1444 C C . PRO A 1 189 ? 17.086 -8.492 4.199 1.00 69.31 189 PRO A C 1
ATOM 1446 O O . PRO A 1 189 ? 17.700 -9.437 4.685 1.00 69.31 189 PRO A O 1
ATOM 1449 N N . PHE A 1 190 ? 15.777 -8.587 3.940 1.00 78.81 190 PHE A N 1
ATOM 1450 C CA . PHE A 1 190 ? 14.936 -9.692 4.408 1.00 78.81 190 PHE A CA 1
ATOM 1451 C C . PHE A 1 190 ? 14.815 -10.880 3.443 1.00 78.81 190 PHE A C 1
ATOM 1453 O O . PHE A 1 190 ? 14.204 -11.884 3.809 1.00 78.81 190 PHE A O 1
ATOM 1460 N N . ARG A 1 191 ? 15.358 -10.807 2.217 1.00 89.81 191 ARG A N 1
ATOM 1461 C CA . ARG A 1 191 ? 15.254 -11.907 1.242 1.00 89.81 191 ARG A CA 1
ATOM 1462 C C . ARG A 1 191 ? 16.581 -12.223 0.575 1.00 89.81 191 ARG A C 1
ATOM 1464 O O . ARG A 1 191 ? 17.223 -11.356 -0.010 1.00 89.81 191 ARG A O 1
ATOM 1471 N N . SER A 1 192 ? 16.948 -13.499 0.620 1.00 92.56 192 SER A N 1
ATOM 1472 C CA . SER A 1 192 ? 18.155 -14.001 -0.028 1.00 92.56 192 SER A CA 1
ATOM 1473 C C . SER A 1 192 ? 17.987 -14.094 -1.554 1.00 92.56 192 SER A C 1
ATOM 1475 O O . SER A 1 192 ? 16.866 -14.290 -2.035 1.00 92.56 192 SER A O 1
ATOM 1477 N N . PRO A 1 193 ? 19.084 -14.034 -2.335 1.00 93.38 193 PRO A N 1
ATOM 1478 C CA . PRO A 1 193 ? 19.063 -14.230 -3.790 1.00 93.38 193 PRO A CA 1
ATOM 1479 C C . PRO A 1 193 ? 18.316 -15.498 -4.228 1.00 93.38 193 PRO A C 1
ATOM 1481 O O . PRO A 1 193 ? 17.520 -15.473 -5.163 1.00 93.38 193 PRO A O 1
ATOM 1484 N N . GLY A 1 194 ? 18.502 -16.604 -3.497 1.00 92.94 194 GLY A N 1
ATOM 1485 C CA . GLY A 1 194 ? 17.808 -17.863 -3.777 1.00 92.94 194 GLY A CA 1
ATOM 1486 C C . GLY A 1 194 ? 16.294 -17.800 -3.540 1.00 92.94 194 GLY A C 1
ATOM 1487 O O . GLY A 1 194 ? 15.541 -18.475 -4.239 1.00 92.94 194 GLY A O 1
ATOM 1488 N N . ALA A 1 195 ? 15.825 -16.976 -2.596 1.00 91.88 195 ALA A N 1
ATOM 1489 C CA . ALA A 1 195 ? 14.395 -16.763 -2.382 1.00 91.88 195 ALA A CA 1
ATOM 1490 C C . ALA A 1 195 ? 13.763 -15.988 -3.549 1.00 91.88 195 ALA A C 1
ATOM 1492 O O . ALA A 1 195 ? 12.684 -16.368 -4.006 1.00 91.88 195 ALA A O 1
ATOM 1493 N N . TRP A 1 196 ? 14.449 -14.958 -4.061 1.00 93.25 196 TRP A N 1
ATOM 1494 C CA . TRP A 1 196 ? 14.036 -14.221 -5.261 1.00 93.25 196 TRP A CA 1
ATOM 1495 C C . TRP A 1 196 ? 13.977 -15.138 -6.484 1.00 93.25 196 TRP A C 1
ATOM 1497 O O . TRP A 1 196 ? 12.952 -15.192 -7.159 1.00 93.25 196 TRP A O 1
ATOM 1507 N N . GLU A 1 197 ? 15.014 -15.950 -6.709 1.00 95.00 197 GLU A N 1
ATOM 1508 C CA . GLU A 1 197 ? 15.040 -16.902 -7.823 1.00 95.00 197 GLU A CA 1
ATOM 1509 C C . GLU A 1 197 ? 13.901 -17.923 -7.745 1.00 95.00 197 GLU A C 1
ATOM 1511 O O . GLU A 1 197 ? 13.195 -18.163 -8.729 1.00 95.00 197 GLU A O 1
ATOM 1516 N N . ALA A 1 198 ? 13.716 -18.533 -6.572 1.00 93.56 198 ALA A N 1
ATOM 1517 C CA . ALA A 1 198 ? 12.671 -19.522 -6.362 1.00 93.56 198 ALA A CA 1
ATOM 1518 C C . ALA A 1 198 ? 11.279 -18.919 -6.581 1.00 93.56 198 ALA A C 1
ATOM 1520 O O . ALA A 1 198 ? 10.401 -19.598 -7.116 1.00 93.56 198 ALA A O 1
ATOM 1521 N N . HIS A 1 199 ? 11.075 -17.659 -6.188 1.00 93.94 199 HIS A N 1
ATOM 1522 C CA . HIS A 1 199 ? 9.805 -16.977 -6.390 1.00 93.94 199 HIS A CA 1
ATOM 1523 C C . HIS A 1 199 ? 9.579 -16.578 -7.847 1.00 93.94 199 HIS A C 1
ATOM 1525 O O . HIS A 1 199 ? 8.508 -16.862 -8.380 1.00 93.94 199 HIS A O 1
ATOM 1531 N N . TYR A 1 200 ? 10.598 -16.030 -8.515 1.00 95.31 200 TYR A N 1
ATOM 1532 C CA . TYR A 1 200 ? 10.538 -15.705 -9.939 1.00 95.31 200 TYR A CA 1
ATOM 1533 C C . TYR A 1 200 ? 10.147 -16.921 -10.773 1.00 95.31 200 TYR A C 1
ATOM 1535 O O . TYR A 1 200 ? 9.236 -16.851 -11.584 1.00 95.31 200 TYR A O 1
ATOM 1543 N N . ARG A 1 201 ? 10.743 -18.090 -10.507 1.00 95.25 201 ARG A N 1
ATOM 1544 C CA . ARG A 1 201 ? 10.376 -19.330 -11.210 1.00 95.25 201 ARG A CA 1
ATOM 1545 C C . ARG A 1 201 ? 8.916 -19.740 -11.019 1.00 95.25 201 ARG A C 1
ATOM 1547 O O . ARG A 1 201 ? 8.353 -20.355 -11.916 1.00 95.25 201 ARG A O 1
ATOM 1554 N N . LYS A 1 202 ? 8.335 -19.469 -9.847 1.00 95.19 202 LYS A N 1
ATOM 1555 C CA . LYS A 1 202 ? 6.946 -19.830 -9.525 1.00 95.19 202 LYS A CA 1
ATOM 1556 C C . LYS A 1 202 ? 5.923 -18.869 -10.132 1.00 95.19 202 LYS A C 1
ATOM 1558 O O . LYS A 1 202 ? 4.779 -19.273 -10.287 1.00 95.19 202 LYS A O 1
ATOM 1563 N N . ARG A 1 203 ? 6.312 -17.622 -10.408 1.00 96.06 203 ARG A N 1
ATOM 1564 C CA . ARG A 1 203 ? 5.441 -16.544 -10.910 1.00 96.06 203 ARG A CA 1
ATOM 1565 C C . ARG A 1 203 ? 6.054 -15.835 -12.119 1.00 96.06 203 ARG A C 1
ATOM 1567 O O . ARG A 1 203 ? 6.008 -14.610 -12.211 1.00 96.06 203 ARG A O 1
ATOM 1574 N N . LYS A 1 204 ? 6.713 -16.606 -12.987 1.00 96.00 204 LYS A N 1
ATOM 1575 C CA . LYS A 1 204 ? 7.489 -16.074 -14.115 1.00 96.00 204 LYS A CA 1
ATOM 1576 C C . LYS A 1 204 ? 6.585 -15.296 -15.063 1.00 96.00 204 LYS A C 1
ATOM 1578 O O . LYS A 1 204 ? 6.898 -14.173 -15.409 1.00 96.00 204 LYS A O 1
ATOM 1583 N N . ASP A 1 205 ? 5.443 -15.880 -15.387 1.00 96.50 205 ASP A N 1
ATOM 1584 C CA . ASP A 1 205 ? 4.364 -15.303 -16.184 1.00 96.50 205 ASP A CA 1
ATOM 1585 C C . ASP A 1 205 ? 3.920 -13.922 -15.682 1.00 96.50 205 ASP A C 1
ATOM 1587 O O . ASP A 1 205 ? 3.891 -12.962 -16.446 1.00 96.50 205 ASP A O 1
ATOM 1591 N N . ILE A 1 206 ? 3.633 -13.806 -14.384 1.00 94.88 206 ILE A N 1
ATOM 1592 C CA . ILE A 1 206 ? 3.179 -12.546 -13.784 1.00 94.88 206 ILE A CA 1
ATOM 1593 C C . ILE A 1 206 ? 4.290 -11.496 -13.840 1.00 94.88 206 ILE A C 1
ATOM 1595 O O . ILE A 1 206 ? 4.033 -10.334 -14.142 1.00 94.88 206 ILE A O 1
ATOM 1599 N N . ILE A 1 207 ? 5.525 -11.888 -13.521 1.00 96.75 207 ILE A N 1
ATOM 1600 C CA . ILE A 1 207 ? 6.652 -10.954 -13.469 1.00 96.75 207 ILE A CA 1
ATOM 1601 C C . ILE A 1 207 ? 7.054 -10.510 -14.875 1.00 96.75 207 ILE A C 1
ATOM 1603 O O . ILE A 1 207 ? 7.280 -9.323 -15.068 1.00 96.75 207 ILE A O 1
ATOM 1607 N N . ASP A 1 208 ? 7.097 -11.414 -15.851 1.00 96.44 208 ASP A N 1
ATOM 1608 C CA . ASP A 1 208 ? 7.417 -11.074 -17.239 1.00 96.44 208 ASP A CA 1
ATOM 1609 C C . ASP A 1 208 ? 6.356 -10.132 -17.832 1.00 96.44 208 ASP A C 1
ATOM 1611 O O . ASP A 1 208 ? 6.709 -9.153 -18.479 1.00 96.44 208 ASP A O 1
ATOM 1615 N N . ASN A 1 209 ? 5.070 -10.342 -17.528 1.00 97.00 209 ASN A N 1
ATOM 1616 C CA . ASN A 1 209 ? 4.015 -9.413 -17.939 1.00 97.00 209 ASN A CA 1
ATOM 1617 C C . ASN A 1 209 ? 4.203 -8.014 -17.320 1.00 97.00 209 ASN A C 1
ATOM 1619 O O . ASN A 1 209 ? 4.038 -7.007 -18.001 1.00 97.00 209 ASN A O 1
ATOM 1623 N N . LEU A 1 210 ? 4.605 -7.933 -16.046 1.00 96.00 210 LEU A N 1
ATOM 1624 C CA . LEU A 1 210 ? 4.948 -6.654 -15.413 1.00 96.00 210 LEU A CA 1
ATOM 1625 C C . LEU A 1 210 ? 6.181 -6.001 -16.056 1.00 96.00 210 LEU A C 1
ATOM 1627 O O . LEU A 1 210 ? 6.234 -4.779 -16.153 1.00 96.00 210 LEU A O 1
ATOM 1631 N N . VAL A 1 211 ? 7.170 -6.790 -16.485 1.00 96.50 211 VAL A N 1
ATOM 1632 C CA . VAL A 1 211 ? 8.347 -6.288 -17.215 1.00 96.50 211 VAL A CA 1
ATOM 1633 C C . VAL A 1 211 ? 7.921 -5.696 -18.554 1.00 96.50 211 VAL A C 1
ATOM 1635 O O . VAL A 1 211 ? 8.320 -4.577 -18.862 1.00 96.50 211 VAL A O 1
ATOM 1638 N N . GLU A 1 212 ? 7.086 -6.402 -19.319 1.00 95.12 212 GLU A N 1
ATOM 1639 C CA . GLU A 1 212 ? 6.536 -5.906 -20.585 1.00 95.12 212 GLU A CA 1
ATOM 1640 C C . GLU A 1 212 ? 5.762 -4.602 -20.382 1.00 95.12 212 GLU A C 1
ATOM 1642 O O . GLU A 1 212 ? 6.050 -3.621 -21.062 1.00 95.12 212 GLU A O 1
ATOM 1647 N N . GLN A 1 213 ? 4.870 -4.545 -19.387 1.00 93.62 213 GLN A N 1
ATOM 1648 C CA . GLN A 1 213 ? 4.139 -3.319 -19.049 1.00 93.62 213 GLN A CA 1
ATOM 1649 C C . GLN A 1 213 ? 5.080 -2.162 -18.696 1.00 93.62 213 GLN A C 1
ATOM 1651 O O . GLN A 1 213 ? 4.853 -1.030 -19.118 1.00 93.62 213 GLN A O 1
ATOM 1656 N N . LEU A 1 214 ? 6.145 -2.421 -17.931 1.00 92.38 214 LEU A N 1
ATOM 1657 C CA . LEU A 1 214 ? 7.120 -1.390 -17.579 1.00 92.38 214 LEU A CA 1
ATOM 1658 C C . LEU A 1 214 ? 7.887 -0.904 -18.811 1.00 92.38 214 LEU A C 1
ATOM 1660 O O . LEU A 1 214 ? 8.010 0.305 -18.999 1.00 92.38 214 LEU A O 1
ATOM 1664 N N . LEU A 1 215 ? 8.350 -1.810 -19.671 1.00 92.31 215 LEU A N 1
ATOM 1665 C CA . LEU A 1 215 ? 9.041 -1.460 -20.914 1.00 92.31 215 LEU A CA 1
ATOM 1666 C C . LEU A 1 215 ? 8.132 -0.705 -21.890 1.00 92.31 215 LEU A C 1
ATOM 1668 O O . LEU A 1 215 ? 8.588 0.224 -22.553 1.00 92.31 215 LEU A O 1
ATOM 1672 N N . GLU A 1 216 ? 6.853 -1.062 -21.959 1.00 92.81 216 GLU A N 1
ATOM 1673 C CA . GLU A 1 216 ? 5.853 -0.359 -22.762 1.00 92.81 216 GLU A CA 1
ATOM 1674 C C . GLU A 1 216 ? 5.546 1.028 -22.181 1.00 92.81 216 GLU A C 1
ATOM 1676 O O . GLU A 1 216 ? 5.525 2.013 -22.912 1.00 92.81 216 GLU A O 1
ATOM 1681 N N . SER A 1 217 ? 5.421 1.149 -20.855 1.00 89.75 217 SER A N 1
ATOM 1682 C CA . SER A 1 217 ? 5.213 2.444 -20.191 1.00 89.75 217 SER A CA 1
ATOM 1683 C C . SER A 1 217 ? 6.408 3.395 -20.339 1.00 89.75 217 SER A C 1
ATOM 1685 O O . SER A 1 217 ? 6.230 4.607 -20.454 1.00 89.75 217 SER A O 1
ATOM 1687 N N . HIS A 1 218 ? 7.631 2.854 -20.370 1.00 80.94 218 HIS A N 1
ATOM 1688 C CA . HIS A 1 218 ? 8.851 3.625 -20.593 1.00 80.94 218 HIS A CA 1
ATOM 1689 C C . HIS A 1 218 ? 9.064 3.997 -22.066 1.00 80.94 218 HIS A C 1
ATOM 1691 O O . HIS A 1 218 ? 9.834 4.917 -22.346 1.00 80.94 218 HIS A O 1
ATOM 1697 N N . GLN A 1 219 ? 8.334 3.380 -22.999 1.00 68.56 219 GLN A N 1
ATOM 1698 C CA . GLN A 1 219 ? 8.207 3.854 -24.377 1.00 68.56 219 GLN A CA 1
ATOM 1699 C C . GLN A 1 219 ? 7.194 5.006 -24.469 1.00 68.56 219 GLN A C 1
ATOM 1701 O O . GLN A 1 219 ? 6.233 4.953 -25.239 1.00 68.56 219 GLN A O 1
ATOM 1706 N N . ILE A 1 220 ? 7.433 6.088 -23.713 1.00 45.38 220 ILE A N 1
ATOM 1707 C CA . ILE A 1 220 ? 6.771 7.375 -23.965 1.00 45.38 220 ILE A CA 1
ATOM 1708 C C . ILE A 1 220 ? 6.902 7.660 -25.470 1.00 45.38 220 ILE A C 1
ATOM 1710 O O . ILE A 1 220 ? 8.009 7.580 -26.013 1.00 45.38 220 ILE A O 1
ATOM 1714 N N . PRO A 1 221 ? 5.787 7.942 -26.160 1.00 45.78 221 PRO A N 1
ATOM 1715 C CA . PRO A 1 221 ? 5.720 7.917 -27.607 1.00 45.78 221 PRO A CA 1
ATOM 1716 C C . PRO A 1 221 ? 6.733 8.882 -28.222 1.00 45.78 221 PRO A C 1
ATOM 1718 O O . PRO A 1 221 ? 6.588 10.098 -28.139 1.00 45.78 221 PRO A O 1
ATOM 1721 N N . THR A 1 222 ? 7.659 8.343 -29.010 1.00 45.72 222 THR A N 1
ATOM 1722 C CA . THR A 1 222 ? 8.345 9.068 -30.095 1.00 45.72 222 THR A CA 1
ATOM 1723 C C . THR A 1 222 ? 7.388 9.463 -31.234 1.00 45.72 222 THR A C 1
ATOM 1725 O O . THR A 1 222 ? 7.825 9.842 -32.312 1.00 45.72 222 THR A O 1
ATOM 1728 N N . ASN A 1 223 ? 6.074 9.433 -30.983 1.00 47.50 223 ASN A N 1
ATOM 1729 C CA . ASN A 1 223 ? 5.039 10.134 -31.739 1.00 47.50 223 ASN A CA 1
ATOM 1730 C C . ASN A 1 223 ? 4.712 11.507 -31.122 1.00 47.50 223 ASN A C 1
ATOM 1732 O O . ASN A 1 223 ? 3.591 11.998 -31.264 1.00 47.50 223 ASN A O 1
ATOM 1736 N N . ALA A 1 224 ? 5.671 12.161 -30.457 1.00 44.91 224 ALA A N 1
ATOM 1737 C CA . ALA A 1 224 ? 5.642 13.617 -30.425 1.00 44.91 224 ALA A CA 1
ATOM 1738 C C . ALA A 1 224 ? 5.623 14.084 -31.894 1.00 44.91 224 ALA A C 1
ATOM 1740 O O . ALA A 1 224 ? 6.530 13.713 -32.645 1.00 44.91 224 ALA A O 1
ATOM 1741 N N . PRO A 1 225 ? 4.585 14.809 -32.353 1.00 48.28 225 PRO A N 1
ATOM 1742 C CA . PRO A 1 225 ? 4.566 15.326 -33.710 1.00 48.28 225 PRO A CA 1
ATOM 1743 C C . PRO A 1 225 ? 5.836 16.145 -33.888 1.00 48.28 225 PRO A C 1
ATOM 1745 O O . PRO A 1 225 ? 6.083 17.076 -33.123 1.00 48.28 225 PRO A O 1
ATOM 1748 N N . SER A 1 226 ? 6.655 15.737 -34.858 1.00 46.09 226 SER A N 1
ATOM 1749 C CA . SER A 1 226 ? 7.880 16.419 -35.249 1.00 46.09 226 SER A CA 1
ATOM 1750 C C . SER A 1 226 ? 7.657 17.924 -35.196 1.00 46.09 226 SER A C 1
ATOM 1752 O O . SER A 1 226 ? 6.768 18.451 -35.871 1.00 46.09 226 SER A O 1
ATOM 1754 N N . GLU A 1 227 ? 8.473 18.580 -34.385 1.00 43.50 227 GLU A N 1
ATOM 1755 C CA . GLU A 1 227 ? 8.544 20.007 -34.080 1.00 43.50 227 GLU A CA 1
ATOM 1756 C C . GLU A 1 227 ? 8.923 20.861 -35.315 1.00 43.50 227 GLU A C 1
ATOM 1758 O O . GLU A 1 227 ? 9.625 21.857 -35.228 1.00 43.50 227 GLU A O 1
ATOM 1763 N N . SER A 1 228 ? 8.469 20.468 -36.507 1.00 52.31 228 SER A N 1
ATOM 1764 C CA . SER A 1 228 ? 8.680 21.141 -37.790 1.00 52.31 228 SER A CA 1
ATOM 1765 C C . SER A 1 228 ? 7.572 22.148 -38.129 1.00 52.31 228 SER A C 1
ATOM 1767 O O . SER A 1 228 ? 7.509 22.621 -39.261 1.00 52.31 228 SER A O 1
ATOM 1769 N N . ALA A 1 229 ? 6.692 22.481 -37.178 1.00 50.03 229 ALA A N 1
ATOM 1770 C CA . ALA A 1 229 ? 5.594 23.434 -37.380 1.00 50.03 229 ALA A CA 1
ATOM 1771 C C . ALA A 1 229 ? 5.789 24.794 -36.683 1.00 50.03 229 ALA A C 1
ATOM 1773 O O . ALA A 1 229 ? 5.022 25.718 -36.952 1.00 50.03 229 ALA A O 1
ATOM 1774 N N . TRP A 1 230 ? 6.816 24.963 -35.843 1.00 46.66 230 TRP A N 1
ATOM 1775 C CA . TRP A 1 230 ? 7.187 26.286 -35.339 1.00 46.66 230 TRP A CA 1
ATOM 1776 C C . TRP A 1 230 ? 8.293 26.849 -36.220 1.00 46.66 230 TRP A C 1
ATOM 1778 O O . TRP A 1 230 ? 9.414 26.351 -36.258 1.00 46.66 230 TRP A O 1
ATOM 1788 N N . GLY A 1 231 ? 7.908 27.852 -37.006 1.00 54.91 231 GLY A N 1
ATOM 1789 C CA . GLY A 1 231 ? 8.788 28.576 -37.906 1.00 54.91 231 GLY A CA 1
ATOM 1790 C C . GLY A 1 231 ? 10.003 29.197 -37.204 1.00 54.91 231 GLY A C 1
ATOM 1791 O O . GLY A 1 231 ? 10.094 29.207 -35.975 1.00 54.91 231 GLY A O 1
ATOM 1792 N N . PRO A 1 232 ? 10.948 29.724 -37.998 1.00 54.44 232 PRO A N 1
ATOM 1793 C CA . PRO A 1 232 ? 12.212 30.242 -37.498 1.00 54.44 232 PRO A CA 1
ATOM 1794 C C . PRO A 1 232 ? 11.990 31.279 -36.387 1.00 54.44 232 PRO A C 1
ATOM 1796 O O . PRO A 1 232 ? 11.100 32.128 -36.516 1.00 54.44 232 PRO A O 1
ATOM 1799 N N . PRO A 1 233 ? 12.793 31.235 -35.309 1.00 45.66 233 PRO A N 1
ATOM 1800 C CA . PRO A 1 233 ? 12.695 32.192 -34.221 1.00 45.66 233 PRO A CA 1
ATOM 1801 C C . PRO A 1 233 ? 12.883 33.604 -34.776 1.00 45.66 233 PRO A C 1
ATOM 1803 O O . PRO A 1 233 ? 13.896 33.918 -35.404 1.00 45.66 233 PRO A O 1
ATOM 1806 N N . GLN A 1 234 ? 11.876 34.452 -34.558 1.00 52.50 234 GLN A N 1
ATOM 1807 C CA . GLN A 1 234 ? 11.995 35.892 -34.744 1.00 52.50 234 GLN A CA 1
ATOM 1808 C C . GLN A 1 234 ? 13.210 36.367 -33.945 1.00 52.50 234 GLN A C 1
ATOM 1810 O O . GLN A 1 234 ? 13.271 36.201 -32.726 1.00 52.50 234 GLN A O 1
ATOM 1815 N N . GLN A 1 235 ? 14.187 36.918 -34.666 1.00 45.25 235 GLN A N 1
ATOM 1816 C CA . GLN A 1 235 ? 15.336 37.613 -34.106 1.00 45.25 235 GLN A CA 1
ATOM 1817 C C . GLN A 1 235 ? 14.832 38.678 -33.133 1.00 45.25 235 GLN A C 1
ATOM 1819 O O . GLN A 1 235 ? 14.279 39.695 -33.550 1.00 45.25 235 GLN A O 1
ATOM 1824 N N . TYR A 1 236 ? 15.029 38.444 -31.839 1.00 52.81 236 TYR A N 1
ATOM 1825 C CA . TYR A 1 236 ? 14.922 39.502 -30.848 1.00 52.81 236 TYR A CA 1
ATOM 1826 C C . TYR A 1 236 ? 16.100 40.464 -31.063 1.00 52.81 236 TYR A C 1
ATOM 1828 O O . TYR A 1 236 ? 17.253 40.020 -31.031 1.00 52.81 236 TYR A O 1
ATOM 1836 N N . PRO A 1 237 ? 15.846 41.755 -31.339 1.00 62.03 237 PRO A N 1
ATOM 1837 C CA . PRO A 1 237 ? 16.905 42.740 -31.445 1.00 62.03 237 PRO A CA 1
ATOM 1838 C C . PRO A 1 237 ? 17.531 42.956 -30.067 1.00 62.03 237 PRO A C 1
ATOM 1840 O O . PRO A 1 237 ? 16.851 42.914 -29.044 1.00 62.03 237 PRO A O 1
ATOM 1843 N N . GLY A 1 238 ? 18.853 43.107 -30.090 1.00 57.62 238 GLY A N 1
ATOM 1844 C CA . GLY A 1 238 ? 19.730 43.029 -28.937 1.00 57.62 238 GLY A CA 1
ATOM 1845 C C . GLY A 1 238 ? 19.386 43.971 -27.796 1.00 57.62 238 GLY A C 1
ATOM 1846 O O . GLY A 1 238 ? 19.038 45.125 -28.011 1.00 57.62 238 GLY A O 1
ATOM 1847 N N . ASP A 1 239 ? 19.669 43.482 -26.596 1.00 41.62 239 ASP A N 1
ATOM 1848 C CA . ASP A 1 239 ? 20.261 44.309 -25.564 1.00 41.62 239 ASP A CA 1
ATOM 1849 C C . ASP A 1 239 ? 21.516 43.607 -25.043 1.00 41.62 239 ASP A C 1
ATOM 1851 O O . ASP A 1 239 ? 21.517 42.441 -24.643 1.00 41.62 239 ASP A O 1
ATOM 1855 N N . HIS A 1 240 ? 22.613 44.352 -25.140 1.00 58.12 240 HIS A N 1
ATOM 1856 C CA . HIS A 1 240 ? 23.881 44.128 -24.467 1.00 58.12 240 HIS A CA 1
ATOM 1857 C C . HIS A 1 240 ? 23.656 43.793 -22.991 1.00 58.12 240 HIS A C 1
ATOM 1859 O O . HIS A 1 240 ? 22.905 44.523 -22.373 1.00 58.12 240 HIS A O 1
ATOM 1865 N N . TYR A 1 241 ? 24.382 42.828 -22.410 1.00 47.53 241 TYR A N 1
ATOM 1866 C CA . TYR A 1 241 ? 25.042 42.990 -21.101 1.00 47.53 241 TYR A CA 1
ATOM 1867 C C . TYR A 1 241 ? 26.069 41.862 -20.843 1.00 47.53 241 TYR A C 1
ATOM 1869 O O . TYR A 1 241 ? 25.722 40.699 -20.678 1.00 47.53 241 TYR A O 1
ATOM 1877 N N . LEU A 1 242 ? 27.339 42.283 -20.817 1.00 49.41 242 LEU A N 1
ATOM 1878 C CA . LEU A 1 242 ? 28.457 41.862 -19.954 1.00 49.41 242 LEU A CA 1
ATOM 1879 C C . LEU A 1 242 ? 28.805 40.366 -19.814 1.00 49.41 242 LEU A C 1
ATOM 1881 O O . LEU A 1 242 ? 28.344 39.651 -18.932 1.00 49.41 242 LEU A O 1
ATOM 1885 N N . GLU A 1 243 ? 29.751 39.960 -20.659 1.00 51.69 243 GLU A N 1
ATOM 1886 C CA . GLU A 1 243 ? 31.093 39.482 -20.288 1.00 51.69 243 GLU A CA 1
ATOM 1887 C C . GLU A 1 243 ? 31.367 39.214 -18.788 1.00 51.69 243 GLU A C 1
ATOM 1889 O O . GLU A 1 243 ? 31.380 40.128 -17.965 1.00 51.69 243 GLU A O 1
ATOM 1894 N N . GLY A 1 244 ? 31.717 37.958 -18.476 1.00 55.34 244 GLY A N 1
ATOM 1895 C CA . GLY A 1 244 ? 32.604 37.629 -17.356 1.00 55.34 244 GLY A CA 1
ATOM 1896 C C . GLY A 1 244 ? 32.038 36.704 -16.278 1.00 55.34 244 GLY A C 1
ATOM 1897 O O . GLY A 1 244 ? 31.669 37.160 -15.202 1.00 55.34 244 GLY A O 1
ATOM 1898 N N . SER A 1 245 ? 32.113 35.386 -16.483 1.00 46.50 245 SER A N 1
ATOM 1899 C CA . SER A 1 245 ? 32.471 34.487 -15.375 1.00 46.50 245 SER A CA 1
ATOM 1900 C C . SER A 1 245 ? 33.004 33.157 -15.901 1.00 46.50 245 SER A C 1
ATOM 1902 O O . SER A 1 245 ? 32.263 32.240 -16.243 1.00 46.50 245 SER A O 1
ATOM 1904 N N . SER A 1 246 ? 34.329 33.107 -16.002 1.00 55.06 246 SER A N 1
ATOM 1905 C CA . SER A 1 246 ? 35.113 31.890 -16.157 1.00 55.06 246 SER A CA 1
ATOM 1906 C C . SER A 1 246 ? 35.123 31.169 -14.809 1.00 55.06 246 SER A C 1
ATOM 1908 O O . SER A 1 246 ? 35.624 31.730 -13.835 1.00 55.06 246 SER A O 1
ATOM 1910 N N . TYR A 1 247 ? 34.579 29.954 -14.727 1.00 49.69 247 TYR A N 1
ATOM 1911 C CA . TYR A 1 247 ? 34.948 29.028 -13.659 1.00 49.69 247 TYR A CA 1
ATOM 1912 C C . TYR A 1 247 ? 35.637 27.819 -14.277 1.00 49.69 247 TYR A C 1
ATOM 1914 O O . TYR A 1 247 ? 35.131 27.158 -15.183 1.00 49.69 247 TYR A O 1
ATOM 1922 N N . GLU A 1 248 ? 36.860 27.617 -13.806 1.00 50.41 248 GLU A N 1
ATOM 1923 C CA . GLU A 1 248 ? 37.801 26.618 -14.266 1.00 50.41 248 GLU A CA 1
ATOM 1924 C C . GLU A 1 248 ? 37.297 25.199 -13.992 1.00 50.41 248 GLU A C 1
ATOM 1926 O O . GLU A 1 248 ? 36.828 24.860 -12.904 1.00 50.41 248 GLU A O 1
ATOM 1931 N N . THR A 1 249 ? 37.460 24.343 -14.995 1.00 53.50 249 THR A N 1
ATOM 1932 C CA . THR A 1 249 ? 37.378 22.893 -14.872 1.00 53.50 249 THR A CA 1
ATOM 1933 C C . THR A 1 249 ? 38.591 22.386 -14.093 1.00 53.50 249 THR A C 1
ATOM 1935 O O . THR A 1 249 ? 39.690 22.269 -14.637 1.00 53.50 249 THR A O 1
ATOM 1938 N N . GLY A 1 250 ? 38.390 22.079 -12.813 1.00 44.69 250 GLY A N 1
ATOM 1939 C CA . GLY A 1 250 ? 39.362 21.370 -11.988 1.00 44.69 250 GLY A CA 1
ATOM 1940 C C . GLY A 1 250 ? 39.453 19.898 -12.383 1.00 44.69 250 GLY A C 1
ATOM 1941 O O . GLY A 1 250 ? 38.670 19.074 -11.919 1.00 44.69 250 GLY A O 1
ATOM 1942 N N . SER A 1 251 ? 40.434 19.583 -13.226 1.00 56.34 251 SER A N 1
ATOM 1943 C CA . SER A 1 251 ? 40.990 18.243 -13.407 1.00 56.34 251 SER A CA 1
ATOM 1944 C C . SER A 1 251 ? 41.593 17.737 -12.097 1.00 56.34 251 SER A C 1
ATOM 1946 O O . SER A 1 251 ? 42.568 18.307 -11.609 1.00 56.34 251 SER A O 1
ATOM 1948 N N . THR A 1 252 ? 41.095 16.622 -11.567 1.00 51.06 252 THR A N 1
ATOM 1949 C CA . THR A 1 252 ? 41.832 15.810 -10.592 1.00 51.06 252 THR A CA 1
ATOM 1950 C C . THR A 1 252 ? 42.168 14.458 -11.200 1.00 51.06 252 THR A C 1
ATOM 1952 O O . THR A 1 252 ? 41.372 13.528 -11.276 1.00 51.06 252 THR A O 1
ATOM 1955 N N . SER A 1 253 ? 43.413 14.409 -11.662 1.00 51.28 253 SER A N 1
ATOM 1956 C CA . SER A 1 253 ? 44.201 13.212 -11.905 1.00 51.28 253 SER A CA 1
ATOM 1957 C C . SER A 1 253 ? 44.566 12.565 -10.562 1.00 51.28 253 SER A C 1
ATOM 1959 O O . SER A 1 253 ? 44.993 13.270 -9.648 1.00 51.28 253 SER A O 1
ATOM 1961 N N . SER A 1 254 ? 44.406 11.249 -10.424 1.00 58.19 254 SER A N 1
ATOM 1962 C CA . SER A 1 254 ? 45.047 10.406 -9.392 1.00 58.19 254 SER A CA 1
ATOM 1963 C C . SER A 1 254 ? 44.955 8.948 -9.866 1.00 58.19 254 SER A C 1
ATOM 1965 O O . SER A 1 254 ? 43.870 8.375 -9.901 1.00 58.19 254 SER A O 1
ATOM 1967 N N . SER A 1 255 ? 46.003 8.462 -10.542 1.00 58.12 255 SER A N 1
ATOM 1968 C CA . SER A 1 255 ? 47.060 7.579 -10.000 1.00 58.12 255 SER A CA 1
ATOM 1969 C C . SER A 1 255 ? 46.523 6.190 -9.625 1.00 58.12 255 SER A C 1
ATOM 1971 O O . SER A 1 255 ? 45.836 6.036 -8.622 1.00 58.12 255 SER A O 1
ATOM 1973 N N . GLU A 1 256 ? 46.665 5.190 -10.497 1.00 51.84 256 GLU A N 1
ATOM 1974 C CA . GLU A 1 256 ? 47.823 4.271 -10.525 1.00 51.84 256 GLU A CA 1
ATOM 1975 C C . GLU A 1 256 ? 48.196 3.730 -9.140 1.00 51.84 256 GLU A C 1
ATOM 1977 O O . GLU A 1 256 ? 48.941 4.361 -8.397 1.00 51.84 256 GLU A O 1
ATOM 1982 N N . THR A 1 257 ? 47.758 2.505 -8.846 1.00 60.94 257 THR A N 1
ATOM 1983 C CA . THR A 1 257 ? 48.514 1.574 -8.003 1.00 60.94 257 THR A CA 1
ATOM 1984 C C . THR A 1 257 ? 48.454 0.178 -8.613 1.00 60.94 257 THR A C 1
ATOM 1986 O O . THR A 1 257 ? 47.520 -0.600 -8.442 1.00 60.94 257 THR A O 1
ATOM 1989 N N . LEU A 1 258 ? 49.505 -0.090 -9.382 1.00 67.19 258 LEU A N 1
ATOM 1990 C CA . LEU A 1 258 ? 49.990 -1.398 -9.783 1.00 67.19 258 LEU A CA 1
ATOM 1991 C C . LEU A 1 258 ? 50.380 -2.180 -8.514 1.00 67.19 258 LEU A C 1
ATOM 1993 O O . LEU A 1 258 ? 51.083 -1.654 -7.650 1.00 67.19 258 LEU A O 1
ATOM 1997 N N . SER A 1 259 ? 49.930 -3.423 -8.367 1.00 65.38 259 SER A N 1
ATOM 1998 C CA . SER A 1 259 ? 50.450 -4.343 -7.348 1.00 65.38 259 SER A CA 1
ATOM 1999 C C . SER A 1 259 ? 50.565 -5.737 -7.948 1.00 65.38 259 SER A C 1
ATOM 2001 O O . SER A 1 259 ? 49.590 -6.471 -8.084 1.00 65.38 259 SER A O 1
ATOM 2003 N N . ASP A 1 260 ? 51.798 -6.016 -8.354 1.00 60.16 260 ASP A N 1
ATOM 2004 C CA . ASP A 1 260 ? 52.384 -7.305 -8.694 1.00 60.16 260 ASP A CA 1
ATOM 2005 C C . ASP A 1 260 ? 52.211 -8.357 -7.578 1.00 60.16 260 ASP A C 1
ATOM 2007 O O . ASP A 1 260 ? 52.430 -8.037 -6.414 1.00 60.16 260 ASP A O 1
ATOM 2011 N N . ALA A 1 261 ? 51.864 -9.586 -8.005 1.00 61.31 261 ALA A N 1
ATOM 2012 C CA . ALA A 1 261 ? 52.375 -10.930 -7.639 1.00 61.31 261 ALA A CA 1
ATOM 2013 C C . ALA A 1 261 ? 52.586 -11.330 -6.138 1.00 61.31 261 ALA A C 1
ATOM 2015 O O . ALA A 1 261 ? 52.870 -10.480 -5.303 1.00 61.31 261 ALA A O 1
ATOM 2016 N N . PRO A 1 262 ? 52.523 -12.634 -5.748 1.00 69.50 262 PRO A N 1
ATOM 2017 C CA . PRO A 1 262 ? 53.270 -13.707 -6.407 1.00 69.50 262 PRO A CA 1
ATOM 2018 C C . PRO A 1 262 ? 52.547 -15.047 -6.627 1.00 69.50 262 PRO A C 1
ATOM 2020 O O . PRO A 1 262 ? 51.627 -15.458 -5.923 1.00 69.50 262 PRO A O 1
ATOM 2023 N N . SER A 1 263 ? 53.097 -15.738 -7.625 1.00 66.19 263 SER A N 1
ATOM 2024 C CA . SER A 1 263 ? 53.030 -17.172 -7.882 1.00 66.19 263 SER A CA 1
ATOM 2025 C C . SER A 1 263 ? 53.345 -18.005 -6.632 1.00 66.19 263 SER A C 1
ATOM 2027 O O . SER A 1 263 ? 54.259 -17.685 -5.871 1.00 66.19 263 SER A O 1
ATOM 2029 N N . SER A 1 264 ? 52.626 -19.107 -6.440 1.00 70.38 264 SER A N 1
ATOM 2030 C CA . SER A 1 264 ? 53.057 -20.212 -5.582 1.00 70.38 264 SER A CA 1
ATOM 2031 C C . SER A 1 264 ? 52.735 -21.516 -6.292 1.00 70.38 264 SER A C 1
ATOM 2033 O O . SER A 1 264 ? 51.625 -22.039 -6.247 1.00 70.38 264 SER A O 1
ATOM 2035 N N . ASP A 1 265 ? 53.761 -21.941 -7.012 1.00 69.75 265 ASP A N 1
ATOM 2036 C CA . ASP A 1 265 ? 54.081 -23.293 -7.432 1.00 69.75 265 ASP A CA 1
ATOM 2037 C C . ASP A 1 265 ? 54.260 -24.174 -6.179 1.00 69.75 265 ASP A C 1
ATOM 2039 O O . ASP A 1 265 ? 54.966 -23.776 -5.247 1.00 69.75 265 ASP A O 1
ATOM 2043 N N . SER A 1 266 ? 53.588 -25.323 -6.108 1.00 68.25 266 SER A N 1
ATOM 2044 C CA . SER A 1 266 ? 53.934 -26.430 -5.203 1.00 68.25 266 SER A CA 1
ATOM 2045 C C . SER A 1 266 ? 53.285 -27.724 -5.701 1.00 68.25 266 SER A C 1
ATOM 2047 O O . SER A 1 266 ? 52.057 -27.800 -5.763 1.00 68.25 266 SER A O 1
ATOM 2049 N N . ASP A 1 267 ? 54.170 -28.653 -6.080 1.00 63.69 267 ASP A N 1
ATOM 2050 C CA . ASP A 1 267 ? 54.082 -30.125 -6.199 1.00 63.69 267 ASP A CA 1
ATOM 2051 C C . ASP A 1 267 ? 52.735 -30.821 -5.911 1.00 63.69 267 ASP A C 1
ATOM 2053 O O . ASP A 1 267 ? 52.230 -30.739 -4.765 1.00 63.69 267 ASP A O 1
#

Sequence (267 aa):
MSFNSCGTPVMHIPSAEIQAFLEASFNAAVPVGCTPADKDILVNAIYSAKQNNLDYLDILNSLHGTNGHVAAQWKDYYLAHVHEIDRLVSERITPVTTPVRGAKKPRFSSPSPTPSTLSLGSSDSEELPEFFTPTSTPSKVSQPRSPGNGVPFRQGELNKMAGYIATLDDWESRNRVSRWNGLSATTTPFRSPGAWEAHYRKRKDIIDNLVEQLLESHQIPTNAPSESAWGPPQQYPGDHYLEGSSYETGSTSSSETLSDAPSSDSD

Foldseek 3Di:
DDDDDDDDDDDDDDPVVVVVVVVLVVLQQDQQPPDPVSLVQLLVLVLVCVVVVHDPLVSLCVCACPVSHHSVSSVVVCVVCVPVSVVSSVCVVPPPVVVPPPDDDDDDDDDDDDDDDDDDDDDDDDDDDDDDDDDDDPPDPPPPPPPPPQDDDDPVNLLLLLVLCLVDPCNVVDDLQVSQPVVCVPPDVRDHSVRSSVVCVVCVVVSVVSNVVVNVVVPPDPPPPPPPPDDDDDDDDDDDDDDDDDDDDDDDDDDDDDDDDDDDDDD

Radius of gyration: 34.47 Å; chains: 1; bounding box: 93×87×95 Å